Protein AF-A0A352PLT5-F1 (afdb_monomer_lite)

Structure (mmCIF, N/CA/C/O backbone):
data_AF-A0A352PLT5-F1
#
_entry.id   AF-A0A352PLT5-F1
#
loop_
_atom_site.group_PDB
_atom_site.id
_atom_site.type_symbol
_atom_site.label_atom_id
_atom_site.label_alt_id
_atom_site.label_comp_id
_atom_site.label_asym_id
_atom_site.label_entity_id
_atom_site.label_seq_id
_atom_site.pdbx_PDB_ins_code
_atom_site.Cartn_x
_atom_site.Cartn_y
_atom_site.Cartn_z
_atom_site.occupancy
_atom_site.B_iso_or_equiv
_atom_site.auth_seq_id
_atom_site.auth_comp_id
_atom_site.auth_asym_id
_atom_site.auth_atom_id
_atom_site.pdbx_PDB_model_num
ATOM 1 N N . MET A 1 1 ? 22.832 -2.004 -23.618 1.00 70.12 1 MET A N 1
ATOM 2 C CA . MET A 1 1 ? 21.613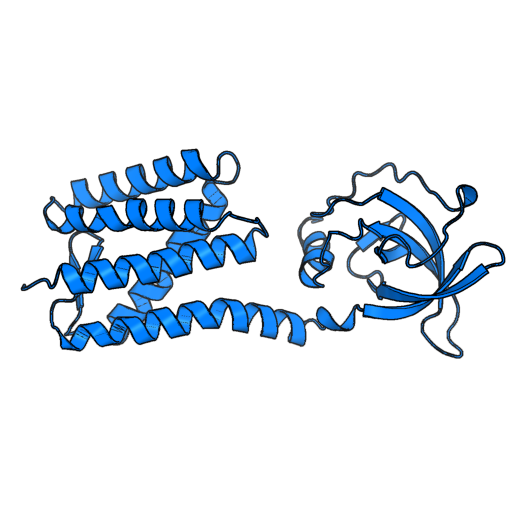 -2.651 -23.092 1.00 70.12 1 MET A CA 1
ATOM 3 C C . MET A 1 1 ? 20.405 -2.001 -23.744 1.00 70.12 1 MET A C 1
ATOM 5 O O . MET A 1 1 ? 20.325 -0.774 -23.715 1.00 70.12 1 MET A O 1
ATOM 9 N N . LYS A 1 2 ? 19.533 -2.783 -24.389 1.00 83.75 2 LYS A N 1
ATOM 10 C CA . LYS A 1 2 ? 18.243 -2.275 -24.879 1.00 83.75 2 LYS A CA 1
ATOM 11 C C . LYS A 1 2 ? 17.333 -2.039 -23.674 1.00 83.75 2 LYS A C 1
ATOM 13 O O . LYS A 1 2 ? 17.465 -2.740 -22.678 1.00 83.75 2 LYS A O 1
ATOM 18 N N . ILE A 1 3 ? 16.491 -1.013 -23.738 1.00 89.19 3 ILE A N 1
ATOM 19 C CA . ILE A 1 3 ? 15.532 -0.693 -22.678 1.00 89.19 3 ILE A CA 1
ATOM 20 C C . ILE A 1 3 ? 14.186 -0.478 -23.337 1.00 89.19 3 ILE A C 1
ATOM 22 O O . ILE A 1 3 ? 14.053 0.386 -24.206 1.00 89.19 3 ILE A O 1
ATOM 26 N N . TYR A 1 4 ? 13.208 -1.257 -22.902 1.00 93.56 4 TYR A N 1
ATOM 27 C CA . TYR A 1 4 ? 11.820 -1.126 -23.309 1.00 93.56 4 TYR A CA 1
ATOM 28 C C . TYR A 1 4 ? 11.158 -0.112 -22.380 1.00 93.56 4 TYR A C 1
ATOM 30 O O . TYR A 1 4 ? 10.748 -0.439 -21.267 1.00 93.56 4 TYR A O 1
ATOM 38 N N . LEU A 1 5 ? 11.177 1.162 -22.784 1.00 91.38 5 LEU A N 1
ATOM 39 C CA . LEU A 1 5 ? 10.692 2.279 -21.961 1.00 91.38 5 LEU A CA 1
ATOM 40 C C . LEU A 1 5 ? 9.192 2.196 -21.708 1.00 91.38 5 LEU A C 1
ATOM 42 O O . LEU A 1 5 ? 8.748 2.502 -20.612 1.00 91.38 5 LEU A O 1
ATOM 46 N N . ASP A 1 6 ? 8.436 1.776 -22.713 1.00 93.00 6 ASP A N 1
ATOM 47 C CA . ASP A 1 6 ? 7.011 1.484 -22.627 1.00 93.00 6 ASP A CA 1
ATOM 48 C C . ASP A 1 6 ? 6.732 0.432 -21.550 1.00 93.00 6 ASP A C 1
ATOM 50 O O . ASP A 1 6 ? 5.970 0.687 -20.616 1.00 93.00 6 ASP A O 1
ATOM 54 N N . LEU A 1 7 ? 7.428 -0.706 -21.616 1.00 94.56 7 LEU A N 1
ATOM 55 C CA . LEU A 1 7 ? 7.259 -1.782 -20.647 1.00 94.56 7 LEU A CA 1
ATOM 56 C C . LEU A 1 7 ? 7.717 -1.360 -19.244 1.00 94.56 7 LEU A C 1
ATOM 58 O O . LEU A 1 7 ? 7.040 -1.629 -18.251 1.00 94.56 7 LEU A O 1
ATOM 62 N N . SER A 1 8 ? 8.842 -0.653 -19.158 1.00 94.69 8 SER A N 1
ATOM 63 C CA . SER A 1 8 ? 9.383 -0.155 -17.889 1.00 94.69 8 SER A CA 1
ATOM 64 C C . SER A 1 8 ? 8.461 0.891 -17.256 1.00 94.69 8 SER A C 1
ATOM 66 O O . SER A 1 8 ? 8.310 0.920 -16.040 1.00 94.69 8 SER A O 1
ATOM 68 N N . PHE A 1 9 ? 7.810 1.734 -18.064 1.00 94.12 9 PHE A N 1
ATOM 69 C CA . PHE A 1 9 ? 6.847 2.726 -17.591 1.00 94.12 9 PHE A CA 1
ATOM 70 C C . PHE A 1 9 ? 5.588 2.068 -17.020 1.00 94.12 9 PHE A C 1
ATOM 72 O O . PHE A 1 9 ? 5.117 2.474 -15.960 1.00 94.12 9 PHE A O 1
ATOM 79 N N . ILE A 1 10 ? 5.075 1.025 -17.681 1.00 93.75 10 ILE A N 1
ATOM 80 C CA . ILE A 1 10 ? 3.933 0.247 -17.179 1.00 93.75 10 ILE A CA 1
ATOM 81 C C . ILE A 1 10 ? 4.292 -0.443 -15.857 1.00 93.75 10 ILE A C 1
ATOM 83 O O . ILE A 1 10 ? 3.517 -0.337 -14.908 1.00 93.75 10 ILE A O 1
ATOM 87 N N . ASN A 1 11 ? 5.478 -1.061 -15.761 1.00 93.94 11 ASN A N 1
ATOM 88 C CA . ASN A 1 11 ? 5.973 -1.665 -14.514 1.00 93.94 11 ASN A CA 1
ATOM 89 C C . ASN A 1 11 ? 5.947 -0.649 -13.372 1.00 93.94 11 ASN A C 1
ATOM 91 O O . ASN A 1 11 ? 5.377 -0.859 -12.309 1.00 93.94 11 ASN A O 1
ATOM 95 N N . LEU A 1 12 ? 6.515 0.523 -13.639 1.00 93.50 12 LEU A N 1
ATOM 96 C CA . LEU A 1 12 ? 6.636 1.593 -12.666 1.00 93.50 12 LEU A CA 1
ATOM 97 C C . LEU A 1 12 ? 5.267 2.075 -12.170 1.00 93.50 12 LEU A C 1
ATOM 99 O O . LEU A 1 12 ? 5.101 2.324 -10.980 1.00 93.50 12 LEU A O 1
ATOM 103 N N . ILE A 1 13 ? 4.273 2.167 -13.058 1.00 94.06 13 ILE A N 1
ATOM 104 C CA . ILE A 1 13 ? 2.891 2.486 -12.683 1.00 94.06 13 ILE A CA 1
ATOM 105 C C . ILE A 1 13 ? 2.330 1.430 -11.723 1.00 94.06 13 ILE A C 1
ATOM 107 O O . ILE A 1 13 ? 1.746 1.801 -10.702 1.00 94.06 13 ILE A O 1
ATOM 111 N N . LEU A 1 14 ? 2.506 0.141 -12.028 1.00 93.50 14 LEU A N 1
ATOM 112 C CA . LEU A 1 14 ? 1.994 -0.963 -11.211 1.00 93.50 14 LEU A CA 1
ATOM 113 C C . LEU A 1 14 ? 2.653 -1.002 -9.826 1.00 93.50 14 LEU A C 1
ATOM 115 O O . LEU A 1 14 ? 1.948 -1.002 -8.811 1.00 93.50 14 LEU A O 1
ATOM 119 N N . VAL A 1 15 ? 3.982 -0.918 -9.770 1.00 93.50 15 VAL A N 1
ATOM 120 C CA . VAL A 1 15 ? 4.739 -0.871 -8.512 1.00 93.50 15 VAL A CA 1
ATOM 121 C C . VAL A 1 15 ? 4.325 0.340 -7.667 1.00 93.50 15 VAL A C 1
ATOM 123 O O . VAL A 1 15 ? 4.075 0.217 -6.465 1.00 93.50 15 VAL A O 1
ATOM 126 N N . ASN A 1 16 ? 4.184 1.518 -8.287 1.00 93.94 16 ASN A N 1
ATOM 127 C CA . ASN A 1 16 ? 3.771 2.739 -7.592 1.00 93.94 16 ASN A CA 1
ATOM 128 C C . ASN A 1 16 ? 2.343 2.628 -7.040 1.00 93.94 16 ASN A C 1
ATOM 130 O O . ASN A 1 16 ? 2.083 3.068 -5.917 1.00 93.94 16 ASN A O 1
ATOM 134 N N . LEU A 1 17 ? 1.419 2.022 -7.795 1.00 92.94 17 LEU A N 1
ATOM 135 C CA . LEU A 1 17 ? 0.061 1.737 -7.324 1.00 92.94 17 LEU A CA 1
ATOM 136 C C . LEU A 1 17 ? 0.080 0.836 -6.087 1.00 92.94 17 LEU A C 1
ATOM 138 O O . LEU A 1 17 ? -0.616 1.130 -5.114 1.00 92.94 17 LEU A O 1
ATOM 142 N N . GLY A 1 18 ? 0.895 -0.220 -6.099 1.00 91.69 18 GLY A N 1
ATOM 143 C CA . GLY A 1 18 ? 1.061 -1.113 -4.954 1.00 91.69 18 GLY A CA 1
ATOM 144 C C . GLY A 1 18 ? 1.650 -0.421 -3.726 1.00 91.69 18 GLY A C 1
ATOM 145 O O . GLY A 1 18 ? 1.107 -0.555 -2.628 1.00 91.69 18 GLY A O 1
ATOM 146 N N . GLY A 1 19 ? 2.680 0.410 -3.905 1.00 91.94 19 GLY A N 1
ATOM 147 C CA . GLY A 1 19 ? 3.301 1.148 -2.804 1.00 91.94 19 GLY A CA 1
ATOM 148 C C . GLY A 1 19 ? 2.341 2.133 -2.132 1.00 91.94 19 GLY A C 1
ATOM 149 O O . GLY A 1 19 ? 2.265 2.198 -0.902 1.00 91.94 19 GLY A O 1
ATOM 150 N N . LEU A 1 20 ? 1.549 2.864 -2.925 1.00 91.75 20 LEU A N 1
ATOM 151 C CA . LEU A 1 20 ? 0.515 3.755 -2.391 1.00 91.75 20 LEU A CA 1
ATOM 152 C C . LEU A 1 20 ? -0.643 2.979 -1.747 1.00 91.75 20 LEU A C 1
ATOM 154 O O . LEU A 1 20 ? -1.178 3.419 -0.728 1.00 91.75 20 LEU A O 1
ATOM 158 N N . HIS A 1 21 ? -1.020 1.821 -2.300 1.00 89.69 21 HIS A N 1
ATOM 159 C CA . HIS A 1 21 ? -2.045 0.945 -1.720 1.00 89.69 21 HIS A CA 1
ATOM 160 C C . HIS A 1 21 ? -1.634 0.427 -0.343 1.00 89.69 21 HIS A C 1
ATOM 162 O O . HIS A 1 21 ? -2.428 0.510 0.595 1.00 89.69 21 HIS A O 1
ATOM 168 N N . LEU A 1 22 ? -0.381 -0.011 -0.183 1.00 89.38 22 LEU A N 1
ATOM 169 C CA . LEU A 1 22 ? 0.157 -0.409 1.118 1.00 89.38 22 LEU A CA 1
ATOM 170 C C . LEU A 1 22 ? 0.077 0.745 2.124 1.00 89.38 22 LEU A C 1
ATOM 172 O O . LEU A 1 22 ? -0.450 0.570 3.222 1.00 89.38 22 LEU A O 1
ATOM 176 N N . GLY A 1 23 ? 0.544 1.937 1.739 1.00 85.19 23 GLY A N 1
ATOM 177 C CA . GLY A 1 23 ? 0.473 3.128 2.589 1.00 85.19 23 GLY A CA 1
ATOM 178 C C . GLY A 1 23 ? -0.959 3.449 3.025 1.00 85.19 23 GLY A C 1
ATOM 179 O O . GLY A 1 23 ? -1.215 3.662 4.211 1.00 85.19 23 GLY A O 1
ATOM 180 N N . LYS A 1 24 ? -1.910 3.399 2.084 1.00 83.75 24 LYS A N 1
ATOM 181 C CA . LYS A 1 24 ? -3.341 3.612 2.337 1.00 83.75 24 LYS A CA 1
ATOM 182 C C . LYS A 1 24 ? -3.903 2.622 3.358 1.00 83.75 24 LYS A C 1
ATOM 184 O O . LYS A 1 24 ? -4.667 3.024 4.235 1.00 83.75 24 LYS A O 1
ATOM 189 N N . LYS A 1 25 ? -3.549 1.343 3.230 1.00 80.81 25 LYS A N 1
ATOM 190 C CA . LYS A 1 25 ? -4.050 0.269 4.094 1.00 80.81 25 LYS A CA 1
ATOM 191 C C . LYS A 1 25 ? -3.450 0.319 5.496 1.00 80.81 25 LYS A C 1
ATOM 193 O O . LYS A 1 25 ? -4.188 0.173 6.460 1.00 80.81 25 LYS A O 1
ATOM 198 N N . VAL A 1 26 ? -2.147 0.568 5.614 1.00 77.94 26 VAL A N 1
ATOM 199 C CA . VAL A 1 26 ? -1.440 0.564 6.907 1.00 77.94 26 VAL A CA 1
ATOM 200 C C . VAL A 1 26 ? -1.703 1.837 7.716 1.00 77.94 26 VAL A C 1
ATOM 202 O O . VAL A 1 26 ? -1.826 1.770 8.933 1.00 77.94 26 VAL A O 1
ATOM 205 N N . ILE A 1 27 ? -1.797 3.002 7.066 1.00 75.88 27 ILE A N 1
ATOM 206 C CA . ILE A 1 27 ? -1.999 4.293 7.752 1.00 75.88 27 ILE A CA 1
ATOM 207 C C . ILE A 1 27 ? -3.500 4.643 7.878 1.00 75.88 27 ILE A C 1
ATOM 209 O O . ILE A 1 27 ? -3.855 5.665 8.455 1.00 75.88 27 ILE A O 1
ATOM 213 N N . VAL A 1 28 ? -4.398 3.775 7.386 1.00 64.69 28 VAL A N 1
ATOM 214 C CA . VAL A 1 28 ? -5.869 3.900 7.492 1.00 64.69 28 VAL A CA 1
ATOM 215 C C . VAL A 1 28 ? -6.358 5.282 7.041 1.00 64.69 28 VAL A C 1
ATOM 217 O O . VAL A 1 28 ? -7.150 5.958 7.696 1.00 64.69 28 VAL A O 1
ATOM 220 N N . ARG A 1 29 ? -5.854 5.747 5.894 1.00 67.31 29 ARG A N 1
ATOM 221 C CA . ARG A 1 29 ? -6.213 7.060 5.352 1.00 67.31 29 ARG A CA 1
ATOM 222 C C . ARG A 1 29 ? -7.042 6.914 4.092 1.00 67.31 29 ARG A C 1
ATOM 224 O O . ARG A 1 29 ? -6.575 6.392 3.084 1.00 67.31 29 ARG A O 1
ATOM 231 N N . GLU A 1 30 ? -8.257 7.448 4.101 1.00 66.31 30 GLU A N 1
ATOM 232 C CA . GLU A 1 30 ? -9.045 7.535 2.875 1.00 66.31 30 GLU A CA 1
ATOM 233 C C . GLU A 1 30 ? -8.434 8.559 1.911 1.00 66.31 30 GLU A C 1
ATOM 235 O O . GLU A 1 30 ? -8.563 9.775 2.065 1.00 66.31 30 GLU A O 1
ATOM 240 N N . GLU A 1 31 ? -7.752 8.055 0.884 1.00 72.31 31 GLU A N 1
ATOM 241 C CA . GLU A 1 31 ? -7.347 8.851 -0.267 1.00 72.31 31 GLU A CA 1
ATOM 242 C C . GLU A 1 31 ? -8.360 8.737 -1.406 1.00 72.31 31 GLU A C 1
ATOM 244 O O . GLU A 1 31 ? -8.793 7.642 -1.784 1.00 72.31 31 GLU A O 1
ATOM 249 N N . LYS A 1 32 ? -8.712 9.897 -1.973 1.00 81.12 32 LYS A N 1
ATOM 250 C CA . LYS A 1 32 ? -9.548 9.990 -3.170 1.00 81.12 32 LYS A CA 1
ATOM 251 C C . LYS A 1 32 ? -8.788 9.431 -4.371 1.00 81.12 32 LYS A C 1
ATOM 253 O O . LYS A 1 32 ? -7.635 9.792 -4.589 1.00 81.12 32 LYS A O 1
ATOM 258 N N . PHE A 1 33 ? -9.473 8.645 -5.197 1.00 79.38 33 PHE A N 1
ATOM 259 C CA . PHE A 1 33 ? -8.882 7.953 -6.347 1.00 79.38 33 PHE A CA 1
ATOM 260 C C . PHE A 1 33 ? -8.062 8.867 -7.274 1.00 79.38 33 PHE A C 1
ATOM 262 O O . PHE A 1 33 ? -6.922 8.547 -7.596 1.00 79.38 33 PHE A O 1
ATOM 269 N N . TYR A 1 34 ? -8.584 10.048 -7.637 1.00 83.81 34 TYR A N 1
ATOM 270 C CA . TYR A 1 34 ? -7.878 10.977 -8.534 1.00 83.81 34 TYR A CA 1
ATOM 271 C C . TYR A 1 34 ? -6.510 11.412 -7.990 1.00 83.81 34 TYR A C 1
ATOM 273 O O . TYR A 1 34 ? -5.580 11.639 -8.756 1.00 83.81 34 TYR A O 1
ATOM 281 N N . ARG A 1 35 ? -6.373 11.526 -6.665 1.00 85.81 35 ARG A N 1
ATOM 282 C CA . ARG A 1 35 ? -5.127 11.938 -6.019 1.00 85.81 35 ARG A CA 1
ATOM 283 C C . ARG A 1 35 ? -4.078 10.837 -6.134 1.00 85.81 35 ARG A C 1
ATOM 285 O O . ARG A 1 35 ? -2.932 11.141 -6.442 1.00 85.81 35 ARG A O 1
ATOM 292 N N . SER A 1 36 ? -4.486 9.581 -5.954 1.00 86.12 36 SER A N 1
ATOM 293 C CA . SER A 1 36 ? -3.623 8.416 -6.156 1.00 86.12 36 SER A CA 1
ATOM 294 C C . SER A 1 36 ? -3.177 8.298 -7.616 1.00 86.12 36 SER A C 1
ATOM 296 O O . SER A 1 36 ? -1.998 8.087 -7.863 1.00 86.12 36 SER A O 1
ATOM 298 N N . VAL A 1 37 ? -4.072 8.536 -8.584 1.00 88.62 37 VAL A N 1
ATOM 299 C CA . VAL A 1 37 ? -3.712 8.551 -10.016 1.00 88.62 37 VAL A CA 1
ATOM 300 C C . VAL A 1 37 ? -2.658 9.620 -10.312 1.00 88.62 37 VAL A C 1
ATOM 302 O O . VAL A 1 37 ? -1.639 9.324 -10.930 1.00 88.62 37 VAL A O 1
ATOM 305 N N . ILE A 1 38 ? -2.864 10.850 -9.831 1.00 89.44 38 ILE A N 1
ATOM 306 C CA . ILE A 1 38 ? -1.904 11.948 -10.010 1.00 89.44 38 ILE A CA 1
ATOM 307 C C . ILE A 1 38 ? -0.541 11.585 -9.404 1.00 89.44 38 ILE A C 1
ATOM 309 O O . ILE A 1 38 ? 0.487 11.762 -10.055 1.00 89.44 38 ILE A O 1
ATOM 313 N N . LEU A 1 39 ? -0.529 11.046 -8.181 1.00 91.19 39 LEU A N 1
ATOM 314 C CA . LEU A 1 39 ? 0.691 10.620 -7.492 1.00 91.19 39 LEU A CA 1
ATOM 315 C C . LEU A 1 39 ? 1.462 9.560 -8.281 1.00 91.19 39 LEU A C 1
ATOM 317 O O . LEU A 1 39 ? 2.664 9.710 -8.475 1.00 91.19 39 LEU A O 1
ATOM 321 N N . VAL A 1 40 ? 0.777 8.527 -8.775 1.00 93.19 40 VAL A N 1
ATOM 322 C CA . VAL A 1 40 ? 1.394 7.459 -9.574 1.00 93.19 40 VAL A CA 1
ATOM 323 C C . VAL A 1 40 ? 2.046 8.019 -10.830 1.00 93.19 40 VAL A C 1
ATOM 325 O O . VAL A 1 40 ? 3.183 7.664 -11.131 1.00 93.19 40 VAL A O 1
ATOM 328 N N . VAL A 1 41 ? 1.368 8.924 -11.541 1.00 90.81 41 VAL A N 1
ATOM 329 C CA . VAL A 1 41 ? 1.928 9.557 -12.744 1.00 90.81 41 VAL A CA 1
ATOM 330 C C . VAL A 1 41 ? 3.188 10.351 -12.398 1.00 90.81 41 VAL A C 1
ATOM 332 O O . VAL A 1 41 ? 4.217 10.167 -13.046 1.00 90.81 41 VAL A O 1
ATOM 335 N N . PHE A 1 42 ? 3.149 11.177 -11.345 1.00 91.69 42 PHE A N 1
ATOM 336 C CA . PHE A 1 42 ? 4.314 11.963 -10.935 1.00 91.69 42 PHE A CA 1
ATOM 337 C C . PHE A 1 42 ? 5.501 11.096 -10.504 1.00 91.69 42 PHE A C 1
ATOM 339 O O . PHE A 1 42 ? 6.627 11.354 -10.924 1.00 91.69 42 PHE A O 1
ATOM 346 N N . LEU A 1 43 ? 5.254 10.047 -9.718 1.00 92.31 43 LEU A N 1
ATOM 347 C CA . LEU A 1 43 ? 6.292 9.104 -9.293 1.00 92.31 43 LEU A CA 1
ATOM 348 C C . LEU A 1 43 ? 6.880 8.331 -10.479 1.00 92.31 43 LEU A C 1
ATOM 350 O O . LEU A 1 43 ? 8.067 7.995 -10.462 1.00 92.31 43 LEU A O 1
ATOM 354 N N . SER A 1 44 ? 6.082 8.104 -11.527 1.00 92.38 44 SER A N 1
ATOM 355 C CA . SER A 1 44 ? 6.508 7.387 -12.731 1.00 92.38 44 SER A CA 1
ATOM 356 C C . SER A 1 44 ? 7.431 8.212 -13.640 1.00 92.38 44 SER A C 1
ATOM 358 O O . SER A 1 44 ? 8.166 7.649 -14.452 1.00 92.38 44 SER A O 1
ATOM 360 N N . PHE A 1 45 ? 7.498 9.539 -13.473 1.00 89.06 45 PHE A N 1
ATOM 361 C CA . PHE A 1 45 ? 8.458 10.365 -14.219 1.00 89.06 45 PHE A CA 1
ATOM 362 C C . PHE A 1 45 ? 9.922 10.064 -13.885 1.00 89.06 45 PHE A C 1
ATOM 364 O O . PHE A 1 45 ? 10.803 10.426 -14.668 1.00 89.06 45 PHE A O 1
ATOM 371 N N . ARG A 1 46 ? 10.209 9.336 -12.795 1.00 90.06 46 ARG A N 1
ATOM 372 C CA . ARG A 1 46 ? 11.580 8.898 -12.489 1.00 90.06 46 ARG A CA 1
ATOM 373 C C . ARG A 1 46 ? 12.208 8.039 -13.588 1.00 90.06 46 ARG A C 1
ATOM 375 O O . ARG A 1 46 ? 13.427 7.935 -13.634 1.00 90.06 46 ARG A O 1
ATOM 382 N N . LEU A 1 47 ? 11.415 7.456 -14.497 1.00 90.62 47 LEU A N 1
ATOM 383 C CA . LEU A 1 47 ? 11.943 6.708 -15.641 1.00 90.62 47 LEU A CA 1
ATOM 384 C C . LEU A 1 47 ? 12.905 7.550 -16.496 1.00 90.62 47 LEU A C 1
ATOM 386 O O . LEU A 1 47 ? 13.864 7.022 -17.054 1.00 90.62 47 LEU A O 1
ATOM 390 N N . VAL A 1 48 ? 12.713 8.872 -16.542 1.00 90.75 48 VAL A N 1
ATOM 391 C CA . VAL A 1 48 ? 13.613 9.801 -17.247 1.00 90.75 48 VAL A CA 1
ATOM 392 C C . VAL A 1 48 ? 15.046 9.731 -16.695 1.00 90.75 48 VAL A C 1
ATOM 394 O O . VAL A 1 48 ? 16.010 9.973 -17.420 1.00 90.75 48 VAL A O 1
ATOM 397 N N . TYR A 1 49 ? 15.229 9.334 -15.435 1.00 90.44 49 TYR A N 1
ATOM 398 C CA . TYR A 1 49 ? 16.540 9.316 -14.786 1.00 90.44 49 TYR A CA 1
ATOM 399 C C . TYR A 1 49 ? 17.462 8.189 -15.270 1.00 90.44 49 TYR A C 1
ATOM 401 O O . TYR A 1 49 ? 18.678 8.232 -15.063 1.00 90.44 49 TYR A O 1
ATOM 409 N N . VAL A 1 50 ? 16.922 7.244 -16.043 1.00 90.06 50 VAL A N 1
ATOM 410 C CA . VAL A 1 50 ? 17.692 6.247 -16.801 1.00 90.06 50 VAL A CA 1
ATOM 411 C C . VAL A 1 50 ? 18.720 6.906 -17.742 1.00 90.06 50 VAL A C 1
ATOM 413 O O . VAL A 1 50 ? 19.754 6.306 -18.051 1.00 90.06 50 VAL A O 1
ATOM 416 N N . TYR A 1 51 ? 18.478 8.152 -18.162 1.00 89.50 51 TYR A N 1
ATOM 417 C CA . TYR A 1 51 ? 19.370 8.923 -19.034 1.00 89.50 51 TYR A CA 1
ATOM 418 C C . TYR A 1 51 ? 20.415 9.770 -18.298 1.00 89.50 51 TYR A C 1
ATOM 420 O O . TYR A 1 51 ? 21.323 10.296 -18.938 1.00 89.50 51 TYR A O 1
ATOM 428 N N . PHE A 1 52 ? 20.319 9.907 -16.976 1.00 90.75 52 PHE A N 1
ATOM 429 C CA . PHE A 1 52 ? 21.246 10.723 -16.191 1.00 90.75 52 PHE A CA 1
ATOM 430 C C 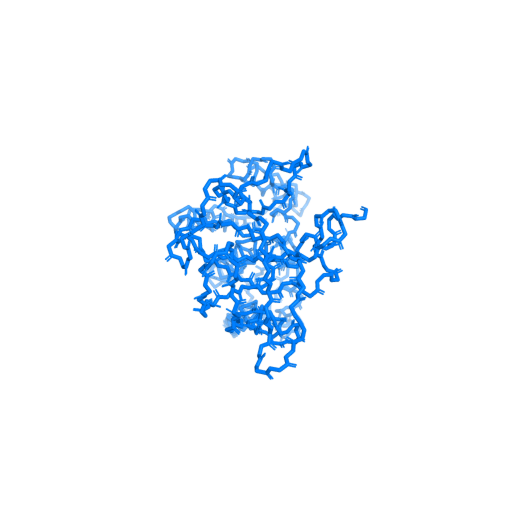. PHE A 1 52 ? 22.455 9.928 -15.681 1.00 90.75 52 PHE A C 1
ATOM 432 O O . PHE A 1 52 ? 22.548 8.713 -15.838 1.00 90.75 52 PHE A O 1
ATOM 439 N N . ASN A 1 53 ? 23.420 10.620 -15.073 1.00 90.88 53 ASN A N 1
ATOM 440 C CA . ASN A 1 53 ? 24.483 9.965 -14.309 1.00 90.88 53 ASN A CA 1
ATOM 441 C C . ASN A 1 53 ? 23.888 9.315 -13.037 1.00 90.88 53 ASN A C 1
ATOM 443 O O . ASN A 1 53 ? 22.982 9.915 -12.452 1.00 90.88 53 ASN A O 1
ATOM 447 N N . PRO A 1 54 ? 24.396 8.155 -12.564 1.00 88.19 54 PRO A N 1
ATOM 448 C CA . PRO A 1 54 ? 23.906 7.498 -11.352 1.00 88.19 54 PRO A CA 1
ATOM 449 C C . PRO A 1 54 ? 23.752 8.433 -10.145 1.00 88.19 54 PRO A C 1
ATOM 451 O O . PRO A 1 54 ? 22.694 8.451 -9.525 1.00 88.19 54 PRO A O 1
ATOM 454 N N . ILE A 1 55 ? 24.763 9.255 -9.842 1.00 90.31 55 ILE A N 1
ATOM 455 C CA . ILE A 1 55 ? 24.756 10.148 -8.669 1.00 90.31 55 ILE A CA 1
ATOM 456 C C . ILE A 1 55 ? 23.622 11.171 -8.783 1.00 90.31 55 ILE A C 1
ATOM 458 O O . ILE A 1 55 ? 22.861 11.383 -7.835 1.00 90.31 55 ILE A O 1
ATOM 462 N N . LEU A 1 56 ? 23.483 11.777 -9.965 1.00 90.62 56 LEU A N 1
ATOM 463 C CA . LEU A 1 56 ? 22.423 12.741 -10.238 1.00 90.62 56 LEU A CA 1
ATOM 464 C C . LEU A 1 56 ? 21.042 12.073 -10.168 1.00 90.62 56 LEU A C 1
ATOM 466 O O . LEU A 1 56 ? 20.129 12.627 -9.565 1.00 90.62 56 LEU A O 1
ATOM 470 N N . SER A 1 57 ? 20.910 10.866 -10.722 1.00 89.69 57 SER A N 1
ATOM 471 C CA . SER A 1 57 ? 19.673 10.078 -10.710 1.00 89.69 57 SER A CA 1
ATOM 472 C C . SER A 1 57 ? 19.195 9.767 -9.290 1.00 89.69 57 SER A C 1
ATOM 474 O O . SER A 1 57 ? 18.042 10.041 -8.956 1.00 89.69 57 SER A O 1
ATOM 476 N N . TYR A 1 58 ? 20.083 9.263 -8.425 1.00 88.00 58 TYR A N 1
ATOM 477 C CA . TYR A 1 58 ? 19.746 8.974 -7.028 1.00 88.00 58 TYR A CA 1
ATOM 478 C C . TYR A 1 58 ? 19.331 10.237 -6.274 1.00 88.00 58 TYR A C 1
ATOM 480 O O . TYR A 1 58 ? 18.311 10.242 -5.584 1.00 88.00 58 TYR A O 1
ATOM 488 N N . THR A 1 59 ? 20.086 11.324 -6.453 1.00 90.12 59 THR A N 1
ATOM 489 C CA . THR A 1 59 ? 19.809 12.602 -5.787 1.00 90.12 59 THR A CA 1
ATOM 490 C C . THR A 1 59 ? 18.445 13.158 -6.201 1.00 90.12 59 THR A C 1
ATOM 492 O O . THR A 1 59 ? 17.642 13.528 -5.345 1.00 90.12 59 THR A O 1
ATOM 495 N N . LEU A 1 60 ? 18.145 13.165 -7.504 1.00 90.88 60 LEU A N 1
ATOM 496 C CA . LEU A 1 60 ? 16.859 13.632 -8.025 1.00 90.88 60 LEU A CA 1
ATOM 497 C C . LEU A 1 60 ? 15.696 12.731 -7.599 1.00 90.88 60 LEU A C 1
ATOM 499 O O . LEU A 1 60 ? 14.642 13.254 -7.252 1.00 90.88 60 LEU A O 1
ATOM 503 N N . SER A 1 61 ? 15.888 11.409 -7.565 1.00 88.81 61 SER A N 1
ATOM 504 C CA . SER A 1 61 ? 14.858 10.453 -7.131 1.00 88.81 61 SER A CA 1
ATOM 505 C C . SER A 1 61 ? 14.422 10.704 -5.690 1.00 88.81 61 SER A C 1
ATOM 507 O O . SER A 1 61 ? 13.232 10.857 -5.422 1.00 88.81 61 SER A O 1
ATOM 509 N N . ILE A 1 62 ? 15.384 10.822 -4.769 1.00 89.44 62 ILE A N 1
ATOM 510 C CA . ILE A 1 62 ? 15.094 11.059 -3.348 1.00 89.44 62 ILE A CA 1
ATOM 511 C C . ILE A 1 62 ? 14.440 12.430 -3.151 1.00 89.44 62 ILE A C 1
ATOM 513 O O . ILE A 1 62 ? 13.476 12.548 -2.392 1.00 89.44 62 ILE A O 1
ATOM 517 N N . LEU A 1 63 ? 14.935 13.468 -3.834 1.00 91.75 63 LEU A N 1
ATOM 518 C CA . LEU A 1 63 ? 14.372 14.816 -3.736 1.00 91.75 63 LEU A CA 1
ATOM 519 C C . LEU A 1 63 ? 12.941 14.882 -4.276 1.00 91.75 63 LEU A C 1
ATOM 521 O O . LEU A 1 63 ? 12.076 15.445 -3.605 1.00 91.75 63 LEU A O 1
ATOM 525 N N . LEU A 1 64 ? 12.683 14.299 -5.451 1.00 91.12 64 LEU A N 1
ATOM 526 C CA . LEU A 1 64 ? 11.356 14.274 -6.063 1.00 91.12 64 LEU A CA 1
ATOM 527 C C . LEU A 1 64 ? 10.361 13.539 -5.163 1.00 91.12 64 LEU A C 1
ATOM 529 O O . LEU A 1 64 ? 9.303 14.083 -4.852 1.00 91.12 64 LEU A O 1
ATOM 533 N N . ASP A 1 65 ? 10.717 12.341 -4.701 1.00 92.00 65 ASP A N 1
ATOM 534 C CA . ASP A 1 65 ? 9.849 11.539 -3.843 1.00 92.00 65 ASP A CA 1
ATOM 535 C C . ASP A 1 65 ? 9.577 12.257 -2.522 1.00 92.00 65 ASP A C 1
ATOM 537 O O . ASP A 1 65 ? 8.427 12.396 -2.111 1.00 92.00 65 ASP A O 1
ATOM 541 N N . THR A 1 66 ? 10.609 12.807 -1.881 1.00 92.62 66 THR A N 1
ATOM 542 C CA . THR A 1 66 ? 10.436 13.559 -0.632 1.00 92.62 66 THR A CA 1
ATOM 543 C C . THR A 1 66 ? 9.522 14.767 -0.841 1.00 92.62 66 THR A C 1
ATOM 545 O O . THR A 1 66 ? 8.599 14.973 -0.055 1.00 92.62 66 THR A O 1
ATOM 548 N N . LEU A 1 67 ? 9.717 15.537 -1.916 1.00 93.69 67 LEU A N 1
ATOM 549 C CA . LEU A 1 67 ? 8.884 16.696 -2.242 1.00 93.69 67 LEU A CA 1
ATOM 550 C C . LEU A 1 67 ? 7.420 16.291 -2.461 1.00 93.69 67 LEU A C 1
ATOM 552 O O . LEU A 1 67 ? 6.521 16.889 -1.865 1.00 93.69 67 LEU A O 1
ATOM 556 N N . ILE A 1 68 ? 7.179 15.262 -3.280 1.00 92.44 68 ILE A N 1
ATOM 557 C CA . ILE A 1 68 ? 5.839 14.726 -3.541 1.00 92.44 68 ILE A CA 1
ATOM 558 C C . ILE A 1 68 ? 5.193 14.311 -2.214 1.00 92.44 68 ILE A C 1
ATOM 560 O O . ILE A 1 68 ? 4.098 14.765 -1.877 1.00 92.44 68 ILE A O 1
ATOM 564 N N . PHE A 1 69 ? 5.874 13.507 -1.402 1.00 92.19 69 PHE A N 1
ATOM 565 C CA . PHE A 1 69 ? 5.292 13.015 -0.160 1.00 92.19 69 PHE A CA 1
ATOM 566 C C . PHE A 1 69 ? 5.053 14.142 0.860 1.00 92.19 69 PHE A C 1
ATOM 568 O O . PHE A 1 69 ? 4.032 14.122 1.551 1.00 92.19 69 PHE A O 1
ATOM 575 N N . VAL A 1 70 ? 5.908 15.169 0.918 1.00 92.62 70 VAL A N 1
ATOM 576 C CA . VAL A 1 70 ? 5.692 16.364 1.756 1.00 92.62 70 VAL A CA 1
ATOM 577 C C . VAL A 1 70 ? 4.440 17.130 1.319 1.00 92.62 70 VAL A C 1
ATOM 579 O O . VAL A 1 70 ? 3.593 17.442 2.161 1.00 92.62 70 VAL A O 1
ATOM 582 N N . ILE A 1 71 ? 4.277 17.394 0.017 1.00 90.56 71 ILE A N 1
ATOM 583 C CA . ILE A 1 71 ? 3.125 18.137 -0.523 1.00 90.56 71 ILE A CA 1
ATOM 584 C C . ILE A 1 71 ? 1.815 17.397 -0.227 1.00 90.56 71 ILE A C 1
ATOM 586 O O . ILE A 1 71 ? 0.837 17.996 0.234 1.00 90.56 71 ILE A O 1
ATOM 590 N N . PHE A 1 72 ? 1.790 16.087 -0.469 1.00 88.00 72 PHE A N 1
ATOM 591 C CA . PHE A 1 72 ? 0.559 15.308 -0.397 1.00 88.00 72 PHE A CA 1
ATOM 592 C C . PHE A 1 72 ? 0.236 14.849 1.034 1.00 88.00 72 PHE A C 1
ATOM 594 O O . PHE A 1 72 ? -0.914 14.989 1.476 1.00 88.00 72 PHE A O 1
ATOM 601 N N . TYR A 1 73 ? 1.208 14.341 1.792 1.00 86.00 73 TYR A N 1
ATOM 602 C CA . TYR A 1 73 ? 0.979 13.718 3.105 1.00 86.00 73 TYR A CA 1
ATOM 603 C C . TYR A 1 73 ? 1.310 14.620 4.301 1.00 86.00 73 TYR A C 1
ATOM 605 O O . TYR A 1 73 ? 0.861 14.333 5.416 1.00 86.00 73 TYR A O 1
ATOM 613 N N . ARG A 1 74 ? 1.981 15.761 4.084 1.00 87.75 74 ARG A N 1
ATOM 614 C CA . ARG A 1 74 ? 2.291 16.774 5.109 1.00 87.75 74 ARG A CA 1
ATOM 615 C C . ARG A 1 74 ? 2.977 16.161 6.330 1.00 87.75 74 ARG A C 1
ATOM 617 O O . ARG A 1 74 ? 4.091 15.689 6.209 1.00 87.75 74 ARG A O 1
ATOM 624 N N . LYS A 1 75 ? 2.332 16.143 7.502 1.00 84.38 75 LYS A N 1
ATOM 625 C CA . LYS A 1 75 ? 2.931 15.691 8.772 1.00 84.38 75 LYS A CA 1
ATOM 626 C C . LYS A 1 75 ? 3.260 14.197 8.802 1.00 84.38 75 LYS A C 1
ATOM 628 O O . LYS A 1 75 ? 4.136 13.787 9.551 1.00 84.38 75 LYS A O 1
ATOM 633 N N . GLU A 1 76 ? 2.583 13.392 7.990 1.00 84.25 76 GLU A N 1
ATOM 634 C CA . GLU A 1 76 ? 2.785 11.940 7.950 1.00 84.25 76 GLU A CA 1
ATOM 635 C C . GLU A 1 76 ? 3.651 11.494 6.771 1.00 84.25 76 GLU A C 1
ATOM 637 O O . GLU A 1 76 ? 3.737 10.296 6.498 1.00 84.25 76 GLU A O 1
ATOM 642 N N . PHE A 1 77 ? 4.287 12.439 6.064 1.00 89.88 77 PHE A N 1
ATOM 643 C CA . PHE A 1 77 ? 5.063 12.148 4.860 1.00 89.88 77 PHE A CA 1
ATOM 644 C C . PHE A 1 77 ? 6.112 11.065 5.095 1.00 89.88 77 PHE A C 1
ATOM 646 O O . PHE A 1 77 ? 6.224 10.154 4.288 1.00 89.88 77 PHE A O 1
ATOM 653 N N . PHE A 1 78 ? 6.812 11.116 6.230 1.00 88.69 78 PHE A N 1
ATOM 654 C CA . PHE A 1 78 ? 7.897 10.193 6.538 1.00 88.69 78 PHE A CA 1
ATOM 655 C C . PHE A 1 78 ? 7.415 8.742 6.666 1.00 88.69 78 PHE A C 1
ATOM 657 O O . PHE A 1 78 ? 8.042 7.837 6.124 1.00 88.69 78 PHE A O 1
ATOM 664 N N . LYS A 1 79 ? 6.257 8.515 7.307 1.00 87.62 79 LYS A N 1
ATOM 665 C CA . LYS A 1 79 ? 5.658 7.173 7.426 1.00 87.62 79 LYS A CA 1
ATOM 666 C C . LYS A 1 79 ? 5.277 6.616 6.054 1.00 87.62 79 LYS A C 1
ATOM 668 O O . LYS A 1 79 ? 5.599 5.475 5.742 1.00 87.62 79 LYS A O 1
ATOM 673 N N . HIS A 1 80 ? 4.624 7.439 5.234 1.00 90.12 80 HIS A N 1
ATOM 674 C CA . HIS A 1 80 ? 4.218 7.052 3.883 1.00 90.12 80 HIS A CA 1
ATOM 675 C C . HIS A 1 80 ? 5.441 6.784 2.993 1.00 90.12 80 HIS A C 1
ATOM 677 O O . HIS A 1 80 ? 5.442 5.814 2.244 1.00 90.12 80 HIS A O 1
ATOM 683 N N . LEU A 1 81 ? 6.492 7.599 3.117 1.00 92.56 81 LEU A N 1
ATOM 684 C CA . LEU A 1 81 ? 7.731 7.469 2.354 1.00 92.56 81 LEU A CA 1
ATOM 685 C C . LEU A 1 81 ? 8.465 6.164 2.688 1.00 92.56 81 LEU A C 1
ATOM 687 O O . LEU A 1 81 ? 8.889 5.458 1.777 1.00 92.56 81 LEU A O 1
ATOM 691 N N . ILE A 1 82 ? 8.572 5.813 3.976 1.00 93.38 82 ILE A N 1
ATOM 692 C CA . ILE A 1 82 ? 9.181 4.545 4.403 1.00 93.38 82 ILE A CA 1
ATOM 693 C C . ILE A 1 82 ? 8.404 3.362 3.832 1.00 93.38 82 ILE A C 1
ATOM 695 O O . ILE A 1 82 ? 9.006 2.517 3.182 1.00 93.38 82 ILE A O 1
ATOM 699 N N . LEU A 1 83 ? 7.080 3.313 4.028 1.00 92.56 83 LEU A N 1
ATOM 700 C CA . LEU A 1 83 ? 6.258 2.206 3.525 1.00 92.56 83 LEU A CA 1
ATOM 701 C C . LEU A 1 83 ? 6.360 2.066 2.004 1.00 92.56 83 LEU A C 1
ATOM 703 O O . LEU A 1 83 ? 6.476 0.954 1.492 1.00 92.56 83 LEU A O 1
ATOM 707 N N . TYR A 1 84 ? 6.363 3.195 1.298 1.00 93.38 84 TYR A N 1
ATOM 708 C CA . TYR A 1 84 ? 6.524 3.236 -0.146 1.00 93.38 84 TYR A CA 1
ATOM 709 C C . TYR A 1 84 ? 7.874 2.656 -0.593 1.00 93.38 84 TYR A C 1
ATOM 711 O O . TYR A 1 84 ? 7.900 1.763 -1.438 1.00 93.38 84 TYR A O 1
ATOM 719 N N . TYR A 1 85 ? 8.992 3.091 0.000 1.00 92.94 85 TYR A N 1
ATOM 720 C CA . TYR A 1 85 ? 10.312 2.549 -0.342 1.00 92.94 85 TYR A CA 1
ATOM 721 C C . TYR A 1 85 ? 10.495 1.095 0.098 1.00 92.94 85 TYR A C 1
ATOM 723 O O . TYR A 1 85 ? 11.161 0.337 -0.608 1.00 92.94 85 TYR A O 1
ATOM 731 N N . SER A 1 86 ? 9.902 0.679 1.220 1.00 93.19 86 SER A N 1
ATOM 732 C CA . SER A 1 86 ? 9.883 -0.726 1.634 1.00 93.19 86 SER A CA 1
ATOM 733 C C . SER A 1 86 ? 9.174 -1.592 0.596 1.00 93.19 86 SER A C 1
ATOM 735 O O . SER A 1 86 ? 9.739 -2.593 0.164 1.00 93.19 86 SER A O 1
ATOM 737 N N . TYR A 1 87 ? 7.987 -1.181 0.138 1.00 93.62 87 TYR A N 1
ATOM 738 C CA . TYR A 1 87 ? 7.258 -1.889 -0.913 1.00 93.62 87 TYR A CA 1
ATOM 739 C C . TYR A 1 87 ? 8.050 -1.931 -2.224 1.00 93.62 87 TYR A C 1
ATOM 741 O O . TYR A 1 87 ? 8.246 -3.008 -2.781 1.00 93.62 87 TYR A O 1
ATOM 749 N N . LEU A 1 88 ? 8.569 -0.784 -2.676 1.00 92.12 88 LEU A N 1
ATOM 750 C CA . LEU A 1 88 ? 9.371 -0.681 -3.899 1.00 92.12 88 LEU A CA 1
ATOM 751 C C . LEU A 1 88 ? 10.592 -1.610 -3.856 1.00 92.12 88 LEU A C 1
ATOM 753 O O . LEU A 1 88 ? 10.887 -2.284 -4.839 1.00 92.12 88 LEU A O 1
ATOM 757 N N . SER A 1 89 ? 11.285 -1.669 -2.717 1.00 91.44 89 SER A N 1
ATOM 758 C CA . SER A 1 89 ? 12.472 -2.516 -2.542 1.00 91.44 89 SER A CA 1
ATOM 759 C C . SER A 1 89 ? 12.123 -4.003 -2.556 1.00 91.44 89 SER A C 1
ATOM 761 O O . SER A 1 89 ? 12.844 -4.786 -3.166 1.00 91.44 89 SER A O 1
ATOM 763 N N . ILE A 1 90 ? 11.012 -4.387 -1.915 1.00 92.75 90 ILE A N 1
ATOM 764 C CA . ILE A 1 90 ? 10.506 -5.765 -1.926 1.00 92.75 90 ILE A CA 1
ATOM 765 C C . ILE A 1 90 ? 10.141 -6.187 -3.351 1.00 92.75 90 ILE A C 1
ATOM 767 O O . ILE A 1 90 ? 10.579 -7.249 -3.785 1.00 92.75 90 ILE A O 1
ATOM 771 N N . CYS A 1 91 ? 9.396 -5.351 -4.081 1.00 93.06 91 CYS A N 1
ATOM 772 C CA . CYS A 1 91 ? 9.024 -5.628 -5.469 1.00 93.06 91 CYS A CA 1
ATOM 773 C C . CYS A 1 91 ? 10.284 -5.774 -6.321 1.00 93.06 91 CYS A C 1
ATOM 775 O O . CYS A 1 91 ? 10.579 -6.872 -6.777 1.00 93.06 91 CYS A O 1
ATOM 777 N N . THR A 1 92 ? 11.132 -4.742 -6.367 1.00 90.94 92 THR A N 1
ATOM 778 C CA . THR A 1 92 ? 12.385 -4.754 -7.144 1.00 90.94 92 THR A CA 1
ATOM 779 C C . THR A 1 92 ? 13.254 -5.981 -6.838 1.00 90.94 92 THR A C 1
ATOM 781 O O . THR A 1 92 ? 13.848 -6.560 -7.746 1.00 90.94 92 THR A O 1
ATOM 784 N N . PHE A 1 93 ? 13.331 -6.404 -5.571 1.00 92.38 93 PHE A N 1
ATOM 785 C CA . PHE A 1 93 ? 14.059 -7.610 -5.177 1.00 92.38 93 PHE A CA 1
ATOM 786 C C . PHE A 1 93 ? 13.461 -8.882 -5.793 1.00 92.38 93 PHE A C 1
ATOM 788 O O . PHE A 1 93 ? 14.202 -9.662 -6.388 1.00 92.38 93 PHE A O 1
ATOM 795 N N . PHE A 1 94 ? 12.146 -9.095 -5.682 1.00 92.81 94 PHE A N 1
ATOM 796 C CA . PHE A 1 94 ? 11.482 -10.268 -6.261 1.00 92.81 94 PHE A CA 1
ATOM 797 C C . PHE A 1 94 ? 11.520 -10.266 -7.789 1.00 92.81 94 PHE A C 1
ATOM 799 O O . PHE A 1 94 ? 11.783 -11.304 -8.394 1.00 92.81 94 PHE A O 1
ATOM 806 N N . GLU A 1 95 ? 11.299 -9.109 -8.409 1.00 91.88 95 GLU A N 1
ATOM 807 C CA . GLU A 1 95 ? 11.339 -8.951 -9.861 1.00 91.88 95 GLU A CA 1
ATOM 808 C C . GLU A 1 95 ? 12.735 -9.277 -10.402 1.00 91.88 95 GLU A C 1
ATOM 810 O O . GLU A 1 95 ? 12.872 -10.090 -11.314 1.00 91.88 95 GLU A O 1
ATOM 815 N N . HIS A 1 96 ? 13.785 -8.725 -9.785 1.00 88.38 96 HIS A N 1
ATOM 816 C CA . HIS A 1 96 ? 15.161 -8.993 -10.194 1.00 88.38 96 HIS A CA 1
ATOM 817 C C . HIS A 1 96 ? 15.610 -10.430 -9.889 1.00 88.38 96 HIS A C 1
ATOM 819 O O . HIS A 1 96 ? 16.417 -10.985 -10.628 1.00 88.38 96 HIS A O 1
ATOM 825 N N . LEU A 1 97 ? 15.102 -11.046 -8.816 1.00 91.50 97 LEU A N 1
ATOM 826 C CA . LEU A 1 97 ? 15.400 -12.441 -8.482 1.00 91.50 97 LEU A CA 1
ATOM 827 C C . LEU A 1 97 ? 14.823 -13.412 -9.523 1.00 91.50 97 LEU A C 1
ATOM 829 O O . LEU A 1 97 ? 15.476 -14.398 -9.856 1.00 91.50 97 LEU A O 1
ATOM 833 N N . MET A 1 98 ? 13.612 -13.139 -10.015 1.00 90.94 98 MET A N 1
ATOM 834 C CA . MET A 1 98 ? 12.888 -14.021 -10.936 1.00 90.94 98 MET A CA 1
ATOM 835 C C . MET A 1 98 ? 13.210 -13.765 -12.413 1.00 90.94 98 MET A C 1
ATOM 837 O O . MET A 1 98 ? 13.142 -14.699 -13.204 1.00 90.94 98 MET A O 1
ATOM 841 N N . PHE A 1 99 ? 13.563 -12.528 -12.778 1.00 92.62 99 PHE A N 1
ATOM 842 C CA . PHE A 1 99 ? 13.762 -12.093 -14.168 1.00 92.62 99 PHE A CA 1
ATOM 843 C C . PHE A 1 99 ? 15.114 -11.405 -14.366 1.00 92.62 99 PHE A C 1
ATOM 845 O O . PHE A 1 99 ? 15.217 -10.330 -14.962 1.00 92.62 99 PHE A O 1
ATOM 852 N N . LYS A 1 100 ? 16.169 -11.972 -13.778 1.00 90.00 100 LYS A N 1
ATOM 853 C CA . LYS A 1 100 ? 17.502 -11.358 -13.740 1.00 90.00 100 LYS A CA 1
ATOM 854 C C . LYS A 1 100 ? 18.088 -11.094 -15.131 1.00 90.00 100 LYS A C 1
ATOM 856 O O . LYS A 1 100 ? 18.817 -10.118 -15.291 1.00 90.00 100 LYS A O 1
ATOM 861 N N . ASP A 1 101 ? 17.800 -11.961 -16.097 1.00 91.25 101 ASP A N 1
ATOM 862 C CA . ASP A 1 101 ? 18.374 -11.884 -17.443 1.00 91.25 101 ASP A CA 1
ATOM 863 C C . ASP A 1 101 ? 17.568 -10.927 -18.344 1.00 91.25 101 ASP A C 1
ATOM 865 O O . ASP A 1 101 ? 18.107 -10.296 -19.254 1.00 91.25 101 ASP A O 1
ATOM 869 N N . GLU A 1 102 ? 16.284 -10.741 -18.039 1.00 92.44 102 GLU A N 1
ATOM 870 C CA . GLU A 1 102 ? 15.337 -9.931 -18.804 1.00 92.44 102 GLU A CA 1
ATOM 871 C C . GLU A 1 102 ? 15.158 -8.511 -18.246 1.00 92.44 102 GLU A C 1
ATOM 873 O O . GLU A 1 102 ? 14.529 -7.658 -18.887 1.00 92.44 102 GLU A O 1
ATOM 878 N N . THR A 1 103 ? 15.698 -8.247 -17.055 1.00 92.38 103 THR A N 1
ATOM 879 C CA . THR A 1 103 ? 15.549 -6.986 -16.322 1.00 92.38 103 THR A CA 1
ATOM 880 C C . THR A 1 103 ? 16.889 -6.476 -15.815 1.00 92.38 103 THR A C 1
ATOM 882 O O . THR A 1 103 ? 17.851 -7.214 -15.620 1.00 92.38 103 THR A O 1
ATOM 885 N N . ALA A 1 104 ? 16.968 -5.174 -15.573 1.00 90.69 104 ALA A N 1
ATOM 886 C CA . ALA A 1 104 ? 18.172 -4.555 -15.055 1.00 90.69 104 ALA A CA 1
ATOM 887 C C . ALA A 1 104 ? 17.844 -3.357 -14.172 1.00 90.69 104 ALA A C 1
ATOM 889 O O . ALA A 1 104 ? 16.777 -2.756 -14.259 1.00 90.69 104 ALA A O 1
ATOM 890 N N . ILE A 1 105 ? 18.815 -2.956 -13.355 1.00 89.44 105 ILE A N 1
ATOM 891 C CA . ILE A 1 105 ? 18.749 -1.710 -12.593 1.00 89.44 105 ILE A CA 1
ATOM 892 C C . ILE A 1 105 ? 19.692 -0.715 -13.258 1.00 89.44 105 ILE A C 1
ATOM 894 O O . ILE A 1 105 ? 20.913 -0.876 -13.224 1.00 89.44 105 ILE A O 1
ATOM 898 N N . ARG A 1 106 ? 19.135 0.337 -13.861 1.00 88.44 106 ARG A N 1
ATOM 899 C CA . ARG A 1 106 ? 19.915 1.415 -14.473 1.00 88.44 106 ARG A CA 1
ATOM 900 C C . ARG A 1 106 ? 19.717 2.701 -13.692 1.00 88.44 106 ARG A C 1
ATOM 902 O O . ARG A 1 106 ? 18.617 3.236 -13.628 1.00 88.44 106 ARG A O 1
ATOM 909 N N . ASN A 1 107 ? 20.807 3.206 -13.114 1.00 87.69 107 ASN A N 1
ATOM 910 C CA . ASN A 1 107 ? 20.823 4.437 -12.319 1.00 87.69 107 ASN A CA 1
ATOM 911 C C . ASN A 1 107 ? 19.781 4.453 -11.183 1.00 87.69 107 ASN A C 1
ATOM 913 O O . ASN A 1 107 ? 19.186 5.492 -10.909 1.00 87.69 107 ASN A O 1
ATOM 917 N N . GLY A 1 108 ? 19.533 3.304 -10.549 1.00 79.69 108 GLY A N 1
ATOM 918 C CA . GLY A 1 108 ? 18.535 3.179 -9.481 1.00 79.69 108 GLY A CA 1
ATOM 919 C C . GLY A 1 108 ? 17.089 3.016 -9.956 1.00 79.69 108 GLY A C 1
ATOM 920 O O . GLY A 1 108 ? 16.192 2.949 -9.123 1.00 79.69 108 GLY A O 1
ATOM 921 N N . VAL A 1 109 ? 16.850 2.932 -11.268 1.00 87.38 109 VAL A N 1
ATOM 922 C CA . VAL A 1 109 ? 15.532 2.647 -11.845 1.00 87.38 109 VAL A CA 1
ATOM 923 C C . VAL A 1 109 ? 15.519 1.217 -12.373 1.00 87.38 109 VAL A C 1
ATOM 925 O O . VAL A 1 109 ? 16.400 0.830 -13.145 1.00 87.38 109 VAL A O 1
ATOM 928 N N . PHE A 1 110 ? 14.523 0.438 -11.956 1.00 90.50 110 PHE A N 1
ATOM 929 C CA . PHE A 1 110 ? 14.263 -0.882 -12.516 1.00 90.50 110 PHE A CA 1
ATOM 930 C C . PHE A 1 110 ? 13.741 -0.742 -13.949 1.00 90.50 110 PHE A C 1
ATOM 932 O O . PHE A 1 110 ? 12.827 0.043 -14.212 1.00 90.50 110 PHE A O 1
ATOM 939 N N . VAL A 1 111 ? 14.354 -1.463 -14.883 1.00 93.38 111 VAL A N 1
ATOM 940 C CA . VAL A 1 111 ? 14.044 -1.395 -16.310 1.00 93.38 111 VAL A CA 1
ATOM 941 C C . VAL A 1 111 ? 13.971 -2.786 -16.923 1.00 93.38 111 VAL A C 1
ATOM 943 O O . VAL A 1 111 ? 14.742 -3.679 -16.578 1.00 93.38 111 VAL A O 1
ATOM 946 N N . ILE A 1 112 ? 13.073 -2.939 -17.890 1.00 93.75 112 ILE A N 1
ATOM 947 C CA . ILE A 1 112 ? 12.908 -4.166 -18.667 1.00 93.75 112 ILE A CA 1
ATOM 948 C C . ILE A 1 112 ? 13.823 -4.086 -19.895 1.00 93.75 112 ILE A C 1
ATOM 950 O O . ILE A 1 112 ? 13.713 -3.163 -20.714 1.00 93.75 112 ILE A O 1
ATOM 954 N N . SER A 1 113 ? 14.757 -5.032 -20.006 1.00 92.25 113 SER A N 1
ATOM 955 C CA . SER A 1 113 ? 15.733 -5.104 -21.099 1.00 92.25 113 SER A CA 1
ATOM 956 C C . SER A 1 113 ? 15.337 -6.060 -22.215 1.00 92.25 113 SER A C 1
ATOM 958 O O . SER A 1 113 ? 15.859 -5.909 -23.321 1.00 92.25 113 SER A O 1
ATOM 960 N N . GLU A 1 114 ? 14.394 -6.971 -21.965 1.00 92.50 114 GLU A N 1
ATOM 961 C CA . GLU A 1 114 ? 13.831 -7.889 -22.958 1.00 92.50 114 GLU A CA 1
ATOM 962 C C . GLU A 1 114 ? 12.295 -7.943 -22.890 1.00 92.50 114 GLU A C 1
ATOM 964 O O . GLU A 1 114 ? 11.741 -7.837 -21.800 1.00 92.50 114 GLU A O 1
ATOM 969 N N . PRO A 1 115 ? 11.572 -8.169 -24.007 1.00 91.31 115 PRO A N 1
ATOM 970 C CA . PRO A 1 115 ? 10.104 -8.212 -24.000 1.00 91.31 115 PRO A CA 1
ATOM 971 C C . PRO A 1 115 ? 9.524 -9.289 -23.079 1.00 91.31 115 PRO A C 1
ATOM 973 O O . PRO A 1 115 ? 8.461 -9.096 -22.497 1.00 91.31 115 PRO A O 1
ATOM 976 N N . ILE A 1 116 ? 10.233 -10.414 -22.930 1.00 92.62 116 ILE A N 1
ATOM 977 C CA . ILE A 1 116 ? 9.854 -11.505 -22.022 1.00 92.62 116 ILE A CA 1
ATOM 978 C C . ILE A 1 116 ? 9.841 -11.015 -20.564 1.00 92.62 116 ILE A C 1
ATOM 980 O O . ILE A 1 116 ? 9.019 -11.471 -19.776 1.00 92.62 116 ILE A O 1
ATOM 984 N N . GLY A 1 117 ? 10.637 -10.000 -20.219 1.00 90.44 117 GLY A N 1
ATOM 985 C CA . GLY A 1 117 ? 10.614 -9.362 -18.902 1.00 90.44 117 GLY A CA 1
ATOM 986 C C . GLY A 1 117 ? 9.286 -8.677 -18.551 1.00 90.44 117 GLY A C 1
ATOM 987 O O . GLY A 1 117 ? 9.082 -8.323 -17.398 1.00 90.44 117 GLY A O 1
ATOM 988 N N . ALA A 1 118 ? 8.333 -8.535 -19.480 1.00 92.50 118 ALA A N 1
ATOM 989 C CA . ALA A 1 118 ? 6.976 -8.074 -19.160 1.00 92.50 118 ALA A CA 1
ATOM 990 C C . ALA A 1 118 ? 6.219 -9.012 -18.195 1.00 92.50 118 ALA A C 1
ATOM 992 O O . ALA A 1 118 ? 5.247 -8.596 -17.568 1.00 92.50 118 ALA A O 1
ATOM 993 N N . TRP A 1 119 ? 6.664 -10.263 -18.025 1.00 93.25 119 TRP A N 1
ATOM 994 C CA . TRP A 1 119 ? 6.104 -11.180 -17.023 1.00 93.25 119 TRP A CA 1
ATOM 995 C C . TRP A 1 119 ? 6.258 -10.687 -15.577 1.00 93.25 119 TRP A C 1
ATOM 997 O O . TRP A 1 119 ? 5.522 -11.142 -14.699 1.00 93.25 119 TRP A O 1
ATOM 1007 N N . VAL A 1 120 ? 7.132 -9.706 -15.341 1.00 93.50 120 VAL A N 1
ATOM 1008 C CA . VAL A 1 120 ? 7.260 -8.994 -14.066 1.00 93.50 120 VAL A CA 1
ATOM 1009 C C . VAL A 1 120 ? 5.921 -8.416 -13.584 1.00 93.50 120 VAL A C 1
ATOM 1011 O O . VAL A 1 120 ? 5.634 -8.462 -12.391 1.00 93.50 120 VAL A O 1
ATOM 1014 N N . TYR A 1 121 ? 5.025 -8.004 -14.488 1.00 94.31 121 TYR A N 1
ATOM 1015 C CA . TYR A 1 121 ? 3.704 -7.477 -14.111 1.00 94.31 121 TYR A CA 1
ATOM 1016 C C . TYR A 1 121 ? 2.852 -8.478 -13.324 1.00 94.31 121 TYR A C 1
ATOM 1018 O O . TYR A 1 121 ? 1.981 -8.092 -12.544 1.00 94.31 121 TYR A O 1
ATOM 1026 N N . LEU A 1 122 ? 3.077 -9.781 -13.523 1.00 92.50 122 LEU A N 1
ATOM 1027 C CA . LEU A 1 122 ? 2.396 -10.808 -12.745 1.00 92.50 122 LEU A CA 1
ATOM 1028 C C . LEU A 1 122 ? 2.862 -10.779 -11.282 1.00 92.50 122 LEU A C 1
ATOM 1030 O O . LEU A 1 122 ? 2.040 -10.946 -10.384 1.00 92.50 122 LEU A O 1
ATOM 1034 N N . ILE A 1 123 ? 4.154 -10.530 -11.040 1.00 91.12 123 ILE A N 1
ATOM 1035 C CA . ILE A 1 123 ? 4.706 -10.365 -9.689 1.00 91.12 123 ILE A CA 1
ATOM 1036 C C . ILE A 1 123 ? 4.076 -9.144 -9.024 1.00 91.12 123 ILE A C 1
ATOM 1038 O O . ILE A 1 123 ? 3.594 -9.265 -7.899 1.00 91.12 123 ILE A O 1
ATOM 1042 N N . ASP A 1 124 ? 3.995 -8.016 -9.732 1.00 90.94 124 ASP A N 1
ATOM 1043 C CA . ASP A 1 124 ? 3.341 -6.802 -9.232 1.00 90.94 124 ASP A CA 1
ATOM 1044 C C . ASP A 1 124 ? 1.905 -7.062 -8.781 1.00 90.94 124 ASP A C 1
ATOM 1046 O O . ASP A 1 124 ? 1.508 -6.673 -7.682 1.00 90.94 124 ASP A O 1
ATOM 1050 N N . LEU A 1 125 ? 1.122 -7.759 -9.611 1.00 92.00 125 LEU A N 1
ATOM 1051 C CA . LEU A 1 125 ? -0.255 -8.118 -9.282 1.00 92.00 125 LEU A CA 1
ATOM 1052 C C . LEU A 1 125 ? -0.323 -9.045 -8.066 1.00 92.00 125 LEU A C 1
ATOM 1054 O O . LEU A 1 125 ? -1.133 -8.820 -7.165 1.00 92.00 125 LEU A O 1
ATOM 1058 N N . VAL A 1 126 ? 0.528 -10.071 -8.011 1.00 92.31 126 VAL A N 1
ATOM 1059 C CA . VAL A 1 126 ? 0.577 -11.004 -6.877 1.00 92.31 126 VAL A CA 1
ATOM 1060 C C . VAL A 1 126 ? 0.925 -10.264 -5.585 1.00 92.31 126 VAL A C 1
ATOM 1062 O O . VAL A 1 126 ? 0.241 -10.455 -4.578 1.00 92.31 126 VAL A O 1
ATOM 1065 N N . LEU A 1 127 ? 1.932 -9.388 -5.604 1.00 91.25 127 LEU A N 1
ATOM 1066 C CA . LEU A 1 127 ? 2.334 -8.599 -4.441 1.00 91.25 127 LEU A CA 1
ATOM 1067 C C . LEU A 1 127 ? 1.249 -7.599 -4.036 1.00 91.25 127 LEU A C 1
ATOM 1069 O O . LEU A 1 127 ? 0.939 -7.503 -2.847 1.00 91.25 127 LEU A O 1
ATOM 1073 N N . TYR A 1 128 ? 0.593 -6.945 -4.995 1.00 90.62 128 TYR A N 1
ATOM 1074 C CA . TYR A 1 128 ? -0.541 -6.060 -4.735 1.00 90.62 128 TYR A CA 1
ATOM 1075 C C . TYR A 1 128 ? -1.655 -6.786 -3.966 1.00 90.62 128 TYR A C 1
ATOM 1077 O O . TYR A 1 128 ? -2.083 -6.330 -2.904 1.00 90.62 128 TYR A O 1
ATOM 1085 N N . PHE A 1 129 ? -2.089 -7.956 -4.450 1.00 90.75 129 PHE A N 1
ATOM 1086 C CA . PHE A 1 129 ? -3.121 -8.753 -3.778 1.00 90.75 129 PHE A CA 1
ATOM 1087 C C . PHE A 1 129 ? -2.638 -9.377 -2.466 1.00 90.75 129 PHE A C 1
ATOM 1089 O O . PHE A 1 129 ? -3.443 -9.580 -1.553 1.00 90.75 129 PHE A O 1
ATOM 1096 N N . SER A 1 130 ? -1.338 -9.649 -2.335 1.00 88.62 130 SER A N 1
ATOM 1097 C CA . SER A 1 130 ? -0.761 -10.169 -1.095 1.00 88.62 130 SER A CA 1
ATOM 1098 C C . SER A 1 130 ? -0.937 -9.194 0.071 1.00 88.62 130 SER A C 1
ATOM 1100 O O . SER A 1 130 ? -1.122 -9.643 1.199 1.00 88.62 130 SER A O 1
ATOM 1102 N N . VAL A 1 131 ? -0.980 -7.878 -0.188 1.00 86.12 131 VAL A N 1
ATOM 1103 C CA . VAL A 1 131 ? -1.270 -6.867 0.841 1.00 86.12 131 VAL A CA 1
ATOM 1104 C C . VAL A 1 131 ? -2.662 -7.100 1.424 1.00 86.12 131 VAL A C 1
ATOM 1106 O O . VAL A 1 131 ? -2.796 -7.281 2.632 1.00 86.12 131 VAL A O 1
ATOM 1109 N N . ASP A 1 132 ? -3.696 -7.186 0.589 1.00 83.25 132 ASP A N 1
ATOM 1110 C CA . ASP A 1 132 ? -5.063 -7.434 1.065 1.00 83.25 132 ASP A CA 1
ATOM 1111 C C . ASP A 1 132 ? -5.214 -8.821 1.709 1.00 83.25 132 ASP A C 1
ATOM 1113 O O . ASP A 1 132 ? -5.894 -8.964 2.729 1.00 83.25 132 ASP A O 1
ATOM 1117 N N . LEU A 1 133 ? -4.541 -9.839 1.163 1.00 83.19 133 LEU A N 1
ATOM 1118 C CA . LEU A 1 133 ? -4.545 -11.178 1.742 1.00 83.19 133 LEU A CA 1
ATOM 1119 C C . LEU A 1 133 ? -3.867 -11.199 3.115 1.00 83.19 133 LEU A C 1
ATOM 1121 O O . LEU A 1 133 ? -4.386 -11.823 4.034 1.00 83.19 133 LEU A O 1
ATOM 1125 N N . SER A 1 134 ? -2.738 -10.509 3.275 1.00 78.50 134 SER A N 1
ATOM 1126 C CA . SER A 1 134 ? -2.017 -10.432 4.547 1.00 78.50 134 SER A CA 1
ATOM 1127 C C . SER A 1 134 ? -2.866 -9.766 5.624 1.00 78.50 134 SER A C 1
ATOM 1129 O O . SER A 1 134 ? -2.949 -10.295 6.728 1.00 78.50 134 SER A O 1
ATOM 1131 N N . ILE A 1 135 ? -3.592 -8.697 5.284 1.00 71.75 135 ILE A N 1
ATOM 1132 C CA . ILE A 1 135 ? -4.558 -8.055 6.183 1.00 71.75 135 ILE A CA 1
ATOM 1133 C C . ILE A 1 135 ? -5.652 -9.050 6.578 1.00 71.75 135 ILE A C 1
ATOM 1135 O O . ILE A 1 135 ? -5.947 -9.197 7.758 1.00 71.75 135 ILE A O 1
ATOM 1139 N N . LEU A 1 136 ? -6.202 -9.802 5.620 1.00 69.25 136 LEU A N 1
ATOM 1140 C CA . LEU A 1 136 ? -7.227 -10.811 5.900 1.00 69.25 136 LEU A CA 1
ATOM 1141 C C . LEU A 1 136 ? -6.702 -11.966 6.767 1.00 69.25 136 LEU A C 1
ATOM 1143 O O . LEU A 1 136 ? -7.426 -12.473 7.626 1.00 69.25 136 LEU A O 1
ATOM 1147 N N . ILE A 1 137 ? -5.461 -12.404 6.543 1.00 71.81 137 ILE A N 1
ATOM 1148 C CA . ILE A 1 137 ? -4.803 -13.448 7.336 1.00 71.81 137 ILE A CA 1
ATOM 1149 C C . ILE A 1 137 ? -4.570 -12.950 8.757 1.00 71.81 137 ILE A C 1
ATOM 1151 O O . ILE A 1 137 ? -4.926 -13.658 9.692 1.00 71.81 137 ILE A O 1
ATOM 1155 N N . VAL A 1 138 ? -4.027 -11.742 8.928 1.00 66.25 138 VAL A N 1
ATOM 1156 C CA . VAL A 1 138 ? -3.870 -11.095 10.239 1.00 66.25 138 VAL A CA 1
ATOM 1157 C C . VAL A 1 138 ? -5.233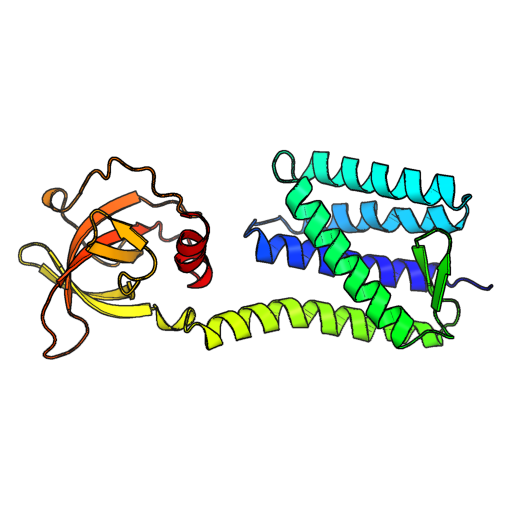 -11.000 10.924 1.00 66.25 138 VAL A C 1
ATOM 1159 O O . VAL A 1 138 ? -5.377 -11.437 12.064 1.00 66.25 138 VAL A O 1
ATOM 1162 N N . ASP A 1 139 ? -6.268 -10.567 10.205 1.00 59.34 139 ASP A N 1
ATOM 1163 C CA . ASP A 1 139 ? -7.624 -10.492 10.741 1.00 59.34 139 ASP A CA 1
ATOM 1164 C C . ASP A 1 139 ? -8.158 -11.849 11.226 1.00 59.34 139 ASP A C 1
ATOM 1166 O O . ASP A 1 139 ? -8.851 -11.909 12.243 1.00 59.34 139 ASP A O 1
ATOM 1170 N N . ARG A 1 140 ? -7.844 -12.947 10.527 1.00 62.12 140 ARG A N 1
ATOM 1171 C CA . ARG A 1 140 ? -8.238 -14.306 10.936 1.00 62.12 140 ARG A CA 1
ATOM 1172 C C . ARG A 1 140 ? -7.384 -14.860 12.074 1.00 62.12 140 ARG A C 1
ATOM 1174 O O . ARG A 1 140 ? -7.943 -15.431 13.001 1.00 62.12 140 ARG A O 1
ATOM 1181 N N . LEU A 1 141 ? -6.061 -14.706 12.010 1.00 60.00 141 LEU A N 1
ATOM 1182 C CA . LEU A 1 141 ? -5.120 -15.226 13.011 1.00 60.00 141 LEU A CA 1
ATOM 1183 C C . LEU A 1 141 ? -5.338 -14.585 14.379 1.00 60.00 141 LEU A C 1
ATOM 1185 O O . LEU A 1 141 ? -5.270 -15.265 15.398 1.00 60.00 141 LEU A O 1
ATOM 1189 N N . PHE A 1 142 ? -5.622 -13.285 14.398 1.00 53.56 142 PHE A N 1
ATOM 1190 C CA . PHE A 1 142 ? -5.873 -12.543 15.629 1.00 53.56 142 PHE A CA 1
ATOM 1191 C C . PHE A 1 142 ? -7.364 -12.470 15.989 1.00 53.56 142 PHE A C 1
ATOM 1193 O O . PHE A 1 142 ? -7.729 -11.708 16.882 1.00 53.56 142 PHE A O 1
ATOM 1200 N N . HIS A 1 143 ? -8.230 -13.243 15.314 1.00 51.16 143 HIS A N 1
ATOM 1201 C CA . HIS A 1 143 ? -9.682 -13.254 15.540 1.00 51.16 143 HIS A CA 1
ATOM 1202 C C . HIS A 1 143 ? -10.323 -11.856 15.501 1.00 51.16 143 HIS A C 1
ATOM 1204 O O . HIS A 1 143 ? -11.344 -11.600 16.132 1.00 51.16 143 HIS A O 1
ATOM 1210 N N . LEU A 1 144 ? -9.754 -10.931 14.726 1.00 50.78 144 LEU A N 1
ATOM 1211 C CA . LEU A 1 144 ? -10.133 -9.516 14.705 1.00 50.78 144 LEU A CA 1
ATOM 1212 C C . LEU A 1 144 ? -11.538 -9.283 14.157 1.00 50.78 144 LEU A C 1
ATOM 1214 O O . LEU A 1 144 ? -12.228 -8.339 14.542 1.00 50.78 144 LEU A O 1
ATOM 1218 N N . LYS A 1 145 ? -11.996 -10.194 13.300 1.00 40.97 145 LYS A N 1
ATOM 1219 C CA . LYS A 1 145 ? -13.369 -10.226 12.794 1.00 40.97 145 LYS A CA 1
ATOM 1220 C C . LYS A 1 145 ? -14.368 -10.796 13.815 1.00 40.97 145 LYS A C 1
ATOM 1222 O O . LYS A 1 145 ? -15.543 -10.431 13.765 1.00 40.97 145 LYS A O 1
ATOM 1227 N N . ASP A 1 146 ? -13.894 -11.612 14.759 1.00 43.97 146 ASP A N 1
ATOM 1228 C CA . ASP A 1 146 ? -14.694 -12.287 15.793 1.00 43.97 146 ASP A CA 1
ATOM 1229 C C . ASP A 1 146 ? -14.880 -11.440 17.064 1.00 43.97 146 ASP A C 1
ATOM 1231 O O . ASP A 1 146 ? -15.596 -11.842 17.979 1.00 43.97 146 ASP A O 1
ATOM 1235 N N . PHE A 1 147 ? -14.328 -10.220 17.114 1.00 52.88 147 PHE A N 1
ATOM 1236 C CA . PHE A 1 147 ? -14.634 -9.275 18.196 1.00 52.88 147 PHE A CA 1
ATOM 1237 C C . PHE A 1 147 ? -16.111 -8.880 18.201 1.00 52.88 147 PHE A C 1
ATOM 1239 O O . PHE A 1 147 ? -16.621 -8.485 19.245 1.00 52.88 147 PHE A O 1
ATOM 1246 N N . LYS A 1 148 ? -16.810 -8.996 17.062 1.00 58.50 148 LYS A N 1
ATOM 1247 C CA . LYS A 1 148 ? -18.246 -8.738 16.956 1.00 58.50 148 LYS A CA 1
ATOM 1248 C C . LYS A 1 148 ? -19.035 -9.915 17.526 1.00 58.50 148 LYS A C 1
ATOM 1250 O O . LYS A 1 148 ? -19.414 -10.829 16.799 1.00 58.50 148 LYS A O 1
ATOM 1255 N N . MET A 1 149 ? -19.330 -9.848 18.814 1.00 65.00 149 MET A N 1
ATOM 1256 C CA . MET A 1 149 ? -20.141 -10.840 19.511 1.00 65.00 149 MET A CA 1
ATOM 1257 C C . MET A 1 149 ? -21.502 -10.265 19.895 1.00 65.00 149 MET A C 1
ATOM 1259 O O . MET A 1 149 ? -21.657 -9.057 20.086 1.00 65.00 149 MET A O 1
ATOM 1263 N N . ASP A 1 150 ? -22.502 -11.140 19.976 1.00 70.19 150 ASP A N 1
ATOM 1264 C CA . ASP A 1 150 ? -23.786 -10.782 20.560 1.00 70.19 150 ASP A CA 1
ATOM 1265 C C . ASP A 1 150 ? -23.626 -10.738 22.078 1.00 70.19 150 ASP A C 1
ATOM 1267 O O . ASP A 1 150 ? -23.350 -11.754 22.719 1.00 70.19 150 ASP A O 1
ATOM 1271 N N . VAL A 1 151 ? -23.794 -9.551 22.649 1.00 72.94 151 VAL A N 1
ATOM 1272 C CA . VAL A 1 151 ? -23.611 -9.317 24.078 1.00 72.94 151 VAL A CA 1
ATOM 1273 C C . VAL A 1 151 ? -24.887 -8.761 24.663 1.00 72.94 151 VAL A C 1
ATOM 1275 O O . VAL A 1 151 ? -25.538 -7.906 24.058 1.00 72.94 151 VAL A O 1
ATOM 1278 N N . LEU A 1 152 ? -25.260 -9.249 25.841 1.00 78.25 152 LEU A N 1
ATOM 1279 C CA . LEU A 1 152 ? -26.361 -8.660 26.580 1.00 78.25 152 LEU A CA 1
ATOM 1280 C C . LEU A 1 152 ? -25.825 -7.414 27.285 1.00 78.25 152 LEU A C 1
ATOM 1282 O O . LEU A 1 152 ? -25.069 -7.514 28.254 1.00 78.25 152 LEU A O 1
ATOM 1286 N N . LEU A 1 153 ? -26.190 -6.246 26.761 1.00 75.62 153 LEU A N 1
ATOM 1287 C CA . LEU A 1 153 ? -25.907 -4.970 27.399 1.00 75.62 153 LEU A CA 1
ATOM 1288 C C . LEU A 1 153 ? -27.045 -4.632 28.339 1.00 75.62 153 LEU A C 1
ATOM 1290 O O . LEU A 1 153 ? -28.214 -4.679 27.953 1.00 75.62 153 LEU A O 1
ATOM 1294 N N . SER A 1 154 ? -26.683 -4.281 29.565 1.00 72.00 154 SER A N 1
ATOM 1295 C CA . SER A 1 154 ? -27.613 -3.836 30.590 1.00 72.00 154 SER A CA 1
ATOM 1296 C C . SER A 1 154 ? -27.168 -2.493 31.155 1.00 72.00 154 SER A C 1
ATOM 1298 O O . SER A 1 154 ? -26.006 -2.289 31.516 1.00 72.00 154 SER A O 1
ATOM 1300 N N . SER A 1 155 ? -28.112 -1.560 31.188 1.00 69.31 155 SER A N 1
ATOM 1301 C CA . SER A 1 155 ? -27.958 -0.230 31.765 1.00 69.31 155 SER A CA 1
ATOM 1302 C C . SER A 1 155 ? -29.286 0.145 32.423 1.00 69.31 155 SER A C 1
ATOM 1304 O O . SER A 1 155 ? -30.357 0.087 31.810 1.00 69.31 155 SER A O 1
ATOM 1306 N N . GLY A 1 156 ? -29.229 0.438 33.724 1.00 70.25 156 GLY A N 1
ATOM 1307 C CA . GLY A 1 156 ? -30.424 0.599 34.549 1.00 70.25 156 GLY A CA 1
ATOM 1308 C C . GLY A 1 156 ? -31.340 -0.630 34.481 1.00 70.25 156 GLY A C 1
ATOM 1309 O O . GLY A 1 156 ? -30.934 -1.734 34.833 1.00 70.25 156 GLY A O 1
ATOM 1310 N N . THR A 1 157 ? -32.580 -0.428 34.034 1.00 64.94 157 THR A N 1
ATOM 1311 C CA . THR A 1 157 ? -33.614 -1.472 33.898 1.00 64.94 157 THR A CA 1
ATOM 1312 C C . THR A 1 157 ? -33.708 -2.072 32.494 1.00 64.94 157 THR A C 1
ATOM 1314 O O . THR A 1 157 ? -34.470 -3.016 32.285 1.00 64.94 157 THR A O 1
ATOM 1317 N N . ILE A 1 158 ? -32.964 -1.539 31.520 1.00 72.06 158 ILE A N 1
ATOM 1318 C CA . ILE A 1 158 ? -33.053 -1.954 30.120 1.00 72.06 158 ILE A CA 1
ATOM 1319 C C . ILE A 1 158 ? -31.926 -2.941 29.839 1.00 72.06 158 ILE A C 1
ATOM 1321 O O . ILE A 1 158 ? -30.750 -2.641 30.049 1.00 72.06 158 ILE A O 1
ATOM 1325 N N . SER A 1 159 ? -32.291 -4.119 29.335 1.00 73.56 159 SER A N 1
ATOM 1326 C CA . SER A 1 159 ? -31.347 -5.095 28.800 1.00 73.56 159 SER A CA 1
ATOM 1327 C C . SER A 1 159 ? -31.675 -5.381 27.341 1.00 73.56 159 SER A C 1
ATOM 1329 O O . SER A 1 159 ? -32.841 -5.513 26.966 1.00 73.56 159 SER A O 1
ATOM 1331 N N . ARG A 1 160 ? -30.651 -5.430 26.490 1.00 78.25 160 ARG A N 1
ATOM 1332 C CA . ARG A 1 160 ? -30.816 -5.725 25.065 1.00 78.25 160 ARG A CA 1
ATOM 1333 C C . ARG A 1 160 ? -29.605 -6.479 24.555 1.00 78.25 160 ARG A C 1
ATOM 1335 O O . ARG A 1 160 ? -28.470 -6.174 24.916 1.00 78.25 160 ARG A O 1
ATOM 1342 N N . GLN A 1 161 ? -29.857 -7.451 23.690 1.00 78.06 161 GLN A N 1
ATOM 1343 C CA . GLN A 1 161 ? -28.799 -8.124 22.956 1.00 78.06 161 GLN A CA 1
ATOM 1344 C C . GLN A 1 161 ? -28.319 -7.208 21.830 1.00 78.06 161 GLN A C 1
ATOM 1346 O O . GLN A 1 161 ? -29.108 -6.762 20.993 1.00 78.06 161 GLN A O 1
ATOM 1351 N N . VAL A 1 162 ? -27.029 -6.898 21.838 1.00 73.69 162 VAL A N 1
ATOM 1352 C CA . VAL A 1 162 ? -26.405 -5.966 20.903 1.00 73.69 162 VAL A CA 1
ATOM 1353 C C . VAL A 1 162 ? -25.133 -6.589 20.358 1.00 73.69 162 VAL A C 1
ATOM 1355 O O . VAL A 1 162 ? -24.378 -7.224 21.090 1.00 73.69 162 VAL A O 1
ATOM 1358 N N . LYS A 1 163 ? -24.863 -6.366 19.071 1.00 71.38 163 LYS A N 1
ATOM 1359 C CA . LYS A 1 163 ? -23.558 -6.687 18.493 1.00 71.38 163 LYS A CA 1
ATOM 1360 C C . LYS A 1 163 ? -22.546 -5.644 18.942 1.00 71.38 163 LYS A C 1
ATOM 1362 O O . LYS A 1 163 ? -22.558 -4.525 18.426 1.00 71.38 163 LYS A O 1
ATOM 1367 N N . ALA A 1 164 ? -21.691 -6.016 19.886 1.00 67.06 164 ALA A N 1
ATOM 1368 C CA . ALA A 1 164 ? -20.598 -5.179 20.359 1.00 67.06 164 ALA A CA 1
ATOM 1369 C C . ALA A 1 164 ? -19.259 -5.767 19.914 1.00 67.06 164 ALA A C 1
ATOM 1371 O O . ALA A 1 164 ? -19.128 -6.981 19.760 1.00 67.06 164 ALA A O 1
ATOM 1372 N N . TYR A 1 165 ? -18.277 -4.895 19.704 1.00 68.62 165 TYR A N 1
ATOM 1373 C CA . TYR A 1 165 ? -16.896 -5.304 19.484 1.00 68.62 165 TYR A CA 1
ATOM 1374 C C . TYR A 1 165 ? -16.212 -5.379 20.850 1.00 68.62 165 TYR A C 1
ATOM 1376 O O . TYR A 1 165 ? -16.013 -4.350 21.502 1.00 68.62 165 TYR A O 1
ATOM 1384 N N . TYR A 1 166 ? -15.965 -6.601 21.318 1.00 58.28 166 TYR A N 1
ATOM 1385 C CA . TYR A 1 166 ? -15.577 -6.887 22.696 1.00 58.28 166 TYR A CA 1
ATOM 1386 C C . TYR A 1 166 ? -14.062 -7.006 22.861 1.00 58.28 166 TYR A C 1
ATOM 1388 O O . TYR A 1 166 ? -13.486 -8.023 22.487 1.00 58.28 166 TYR A O 1
ATOM 1396 N N . ASP A 1 167 ? -13.420 -6.010 23.471 1.00 56.16 167 ASP A N 1
ATOM 1397 C CA . ASP A 1 167 ? -12.060 -6.167 23.981 1.00 56.16 167 ASP A CA 1
ATOM 1398 C C . ASP A 1 167 ? -12.124 -6.903 25.329 1.00 56.16 167 ASP A C 1
ATOM 1400 O O . ASP A 1 167 ? -12.772 -6.443 26.271 1.00 56.16 167 ASP A O 1
ATOM 1404 N N . SER A 1 168 ? -11.457 -8.055 25.427 1.00 46.28 168 SER A N 1
ATOM 1405 C CA . SER A 1 168 ? -11.439 -8.908 26.621 1.00 46.28 168 SER A CA 1
ATOM 1406 C C . SER A 1 168 ? -10.763 -8.294 27.851 1.00 46.28 168 SER A C 1
ATOM 1408 O O . SER A 1 168 ? -10.646 -8.967 28.873 1.00 46.28 168 SER A O 1
ATOM 1410 N N . GLY A 1 169 ? -10.348 -7.026 27.788 1.00 44.62 169 GLY A N 1
ATOM 1411 C CA . GLY A 1 169 ? -9.690 -6.309 28.878 1.00 44.62 169 GLY A CA 1
ATOM 1412 C C . GLY A 1 169 ? -8.175 -6.505 28.895 1.00 44.62 169 GLY A C 1
ATOM 1413 O O . GLY A 1 169 ? -7.495 -5.912 29.729 1.00 44.62 169 GLY A O 1
ATOM 1414 N N . ASN A 1 170 ? -7.631 -7.282 27.955 1.00 45.47 170 ASN A N 1
ATOM 1415 C CA . ASN A 1 170 ? -6.188 -7.431 27.776 1.00 45.47 170 ASN A CA 1
ATOM 1416 C C . ASN A 1 170 ? -5.577 -6.267 26.993 1.00 45.47 170 ASN A C 1
ATOM 1418 O O . ASN A 1 170 ? -4.373 -6.031 27.092 1.00 45.47 170 ASN A O 1
ATOM 1422 N N . THR A 1 171 ? -6.386 -5.563 26.201 1.00 52.72 171 THR A N 1
ATOM 1423 C CA . THR A 1 171 ? -5.875 -4.711 25.130 1.00 52.72 171 THR A CA 1
ATOM 1424 C C . THR A 1 171 ? -6.214 -3.227 25.322 1.00 52.72 171 THR A C 1
ATOM 1426 O O . THR A 1 171 ? -5.334 -2.374 25.175 1.00 52.72 171 THR A O 1
ATOM 1429 N N . MET A 1 172 ? -7.403 -2.895 25.822 1.00 58.81 172 MET A N 1
ATOM 1430 C CA . MET A 1 172 ? -7.751 -1.540 26.243 1.00 58.81 172 MET A CA 1
ATOM 1431 C C . MET A 1 172 ? -8.618 -1.556 27.504 1.00 58.81 172 MET A C 1
ATOM 1433 O O . MET A 1 172 ? -9.690 -2.156 27.547 1.00 58.81 172 MET A O 1
ATOM 1437 N N . THR A 1 173 ? -8.157 -0.842 28.535 1.00 64.56 173 THR A N 1
ATOM 1438 C CA . THR A 1 173 ? -8.903 -0.644 29.780 1.00 64.56 173 THR A CA 1
ATOM 1439 C C . THR A 1 173 ? -9.047 0.836 30.111 1.00 64.56 173 THR A C 1
ATOM 1441 O O . THR A 1 173 ? -8.142 1.651 29.889 1.00 64.56 173 THR A O 1
ATOM 1444 N N . ILE A 1 174 ? -10.207 1.180 30.661 1.00 68.44 174 ILE A N 1
ATOM 1445 C CA . ILE A 1 174 ? -10.465 2.456 31.328 1.00 68.44 174 ILE A CA 1
ATOM 1446 C C . ILE A 1 174 ? -10.638 2.105 32.800 1.00 68.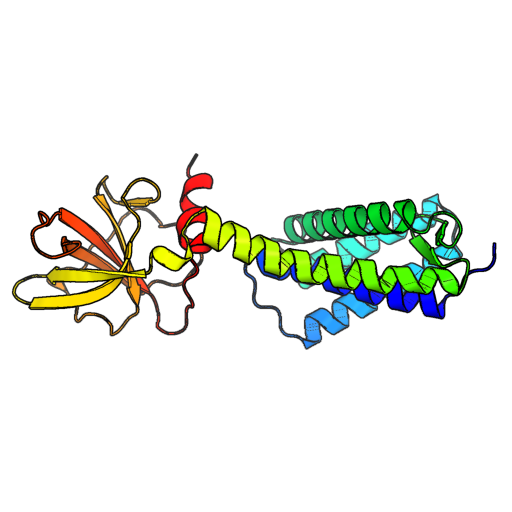44 174 ILE A C 1
ATOM 1448 O O . ILE A 1 174 ? -11.460 1.258 33.135 1.00 68.44 174 ILE A O 1
ATOM 1452 N N . GLU A 1 175 ? -9.804 2.681 33.669 1.00 70.75 175 GLU A N 1
ATOM 1453 C CA . GLU A 1 175 ? -9.827 2.395 35.114 1.00 70.75 175 GLU A CA 1
ATOM 1454 C C . GLU A 1 175 ? -9.772 0.887 35.438 1.00 70.75 175 GLU A C 1
ATOM 1456 O O . GLU A 1 175 ? -10.471 0.398 36.321 1.00 70.75 175 GLU A O 1
ATOM 1461 N N . LYS A 1 176 ? -8.949 0.130 34.692 1.00 69.81 176 LYS A N 1
ATOM 1462 C CA . LYS A 1 176 ? -8.805 -1.339 34.798 1.00 69.81 176 LYS A CA 1
ATOM 1463 C C . LYS A 1 176 ? -10.069 -2.145 34.462 1.00 69.81 176 LYS A C 1
ATOM 1465 O O . LYS A 1 176 ? -10.071 -3.357 34.644 1.00 69.81 176 LYS A O 1
ATOM 1470 N N . SER A 1 177 ? -11.114 -1.502 33.947 1.00 71.50 177 SER A N 1
ATOM 1471 C CA . SER A 1 177 ? -12.309 -2.178 33.443 1.00 71.50 177 SER A CA 1
ATOM 1472 C C . SER A 1 177 ? -12.202 -2.392 31.927 1.00 71.50 177 SER A C 1
ATOM 1474 O O . SER A 1 177 ? -11.658 -1.519 31.238 1.00 71.50 177 SER A O 1
ATOM 1476 N N . PRO A 1 178 ? -12.718 -3.515 31.393 1.00 71.38 178 PRO A N 1
ATOM 1477 C CA . PRO A 1 178 ? -12.779 -3.763 29.957 1.00 71.38 178 PRO A CA 1
ATOM 1478 C C . PRO A 1 178 ? -13.533 -2.661 29.216 1.00 71.38 178 PRO A C 1
ATOM 1480 O O . PRO A 1 178 ? -14.435 -2.018 29.765 1.00 71.38 178 PRO A O 1
ATOM 1483 N N . VAL A 1 179 ? -13.188 -2.467 27.948 1.00 73.56 179 VAL A N 1
ATOM 1484 C CA . VAL A 1 179 ? -13.855 -1.507 27.072 1.00 73.56 179 VAL A CA 1
ATOM 1485 C C . VAL A 1 179 ? -14.507 -2.251 25.916 1.00 73.56 179 VAL A C 1
ATOM 1487 O O . VAL A 1 179 ? -13.922 -3.146 25.322 1.00 73.56 179 VAL A O 1
ATOM 1490 N N . ILE A 1 180 ? -15.727 -1.871 25.574 1.00 76.38 180 ILE A N 1
ATOM 1491 C CA . ILE A 1 180 ? -16.449 -2.412 24.429 1.00 76.38 180 ILE A CA 1
ATOM 1492 C C . ILE A 1 180 ? -16.788 -1.286 23.469 1.00 76.38 180 ILE A C 1
ATOM 1494 O O . ILE A 1 180 ? -17.029 -0.152 23.880 1.00 76.38 180 ILE A O 1
ATOM 1498 N N . PHE A 1 181 ? -16.856 -1.601 22.185 1.00 77.50 181 PHE A N 1
ATOM 1499 C CA . PHE A 1 181 ? -17.231 -0.633 21.165 1.00 77.50 181 PHE A CA 1
ATOM 1500 C C . PHE A 1 181 ? -18.603 -0.964 20.589 1.00 77.50 181 PHE A C 1
ATOM 1502 O O . PHE A 1 181 ? -18.878 -2.102 20.198 1.00 77.50 181 PHE A O 1
ATOM 1509 N N . VAL A 1 182 ? -19.471 0.044 20.527 1.00 75.81 182 VAL A N 1
ATOM 1510 C CA . VAL A 1 182 ? -20.870 -0.109 20.115 1.00 75.81 182 VAL A CA 1
ATOM 1511 C C . VAL A 1 182 ? -21.216 0.969 19.091 1.00 75.81 182 VAL A C 1
ATOM 1513 O O . VAL A 1 182 ? -20.886 2.141 19.276 1.00 75.81 182 VAL A O 1
ATOM 1516 N N . LYS A 1 183 ? -21.890 0.595 17.996 1.00 75.44 183 LYS A N 1
ATOM 1517 C CA . LYS A 1 183 ? -22.393 1.583 17.030 1.00 75.44 183 LYS A CA 1
ATOM 1518 C C . LYS A 1 183 ? -23.522 2.407 17.648 1.00 75.44 183 LYS A C 1
ATOM 1520 O O . LYS A 1 183 ? -24.357 1.887 18.390 1.00 75.44 183 LYS A O 1
ATOM 1525 N N . LYS A 1 184 ? -23.578 3.689 17.302 1.00 76.56 184 LYS A N 1
ATOM 1526 C CA . LYS A 1 184 ? -24.720 4.553 17.605 1.00 76.56 184 LYS A CA 1
ATOM 1527 C C . LYS A 1 184 ? -26.022 3.900 17.125 1.00 76.56 184 LYS A C 1
ATOM 1529 O O . LYS A 1 184 ? -26.040 3.236 16.095 1.00 76.56 184 LYS A O 1
ATOM 1534 N N . GLY A 1 185 ? -27.082 4.040 17.920 1.00 73.44 185 GLY A N 1
ATOM 1535 C CA . GLY A 1 185 ? -28.393 3.440 17.647 1.00 73.44 185 GLY A CA 1
ATOM 1536 C C . GLY A 1 185 ? -28.510 1.955 18.007 1.00 73.44 185 GLY A C 1
ATOM 1537 O O . GLY A 1 185 ? -29.612 1.415 18.000 1.00 73.44 185 GLY A O 1
ATOM 1538 N N . ALA A 1 186 ? -27.412 1.282 18.369 1.00 72.94 186 ALA A N 1
ATOM 1539 C CA . ALA A 1 186 ? -27.470 -0.127 18.752 1.00 72.94 186 ALA A CA 1
ATOM 1540 C C . ALA A 1 186 ? -28.032 -0.341 20.175 1.00 72.94 186 ALA A C 1
ATOM 1542 O O . ALA A 1 186 ? -28.592 -1.398 20.461 1.00 72.94 186 ALA A O 1
ATOM 1543 N N . PHE A 1 187 ? -27.913 0.663 21.052 1.00 74.75 187 PHE A N 1
ATOM 1544 C CA . PHE A 1 187 ? -28.473 0.669 22.404 1.00 74.75 187 PHE A CA 1
ATOM 1545 C C . PHE A 1 187 ? -28.826 2.098 22.844 1.00 74.75 187 PHE A C 1
ATOM 1547 O O . PHE A 1 187 ? -28.077 3.039 22.563 1.00 74.75 187 PHE A O 1
ATOM 1554 N N . ASP A 1 188 ? -29.939 2.254 23.562 1.00 76.31 188 ASP A N 1
ATOM 1555 C CA . ASP A 1 188 ? -30.427 3.547 24.052 1.00 76.31 188 ASP A CA 1
ATOM 1556 C C . ASP A 1 188 ? -29.804 3.879 25.414 1.00 76.31 188 ASP A C 1
ATOM 1558 O O . ASP A 1 188 ? -30.426 3.746 26.466 1.00 76.31 188 ASP A O 1
ATOM 1562 N N . PHE A 1 189 ? -28.534 4.291 25.398 1.00 74.75 189 PHE A N 1
ATOM 1563 C CA . PHE A 1 189 ? -27.820 4.699 26.612 1.00 74.75 189 PHE A CA 1
ATOM 1564 C C . PHE A 1 189 ? -28.439 5.961 27.216 1.00 74.75 189 PHE A C 1
ATOM 1566 O O . PHE A 1 189 ? -28.573 6.980 26.521 1.00 74.75 189 PHE A O 1
ATOM 1573 N N . THR A 1 190 ? -28.742 5.936 28.513 1.00 69.38 190 THR A N 1
ATOM 1574 C CA . THR A 1 190 ? -29.272 7.110 29.206 1.00 69.38 190 THR A CA 1
ATOM 1575 C C . THR A 1 190 ? -28.147 8.082 29.559 1.00 69.38 190 THR A C 1
ATOM 1577 O O . THR A 1 190 ? -26.988 7.701 29.715 1.00 69.38 190 THR A O 1
ATOM 1580 N N . LYS A 1 191 ? -28.477 9.368 29.744 1.00 66.44 191 LYS A N 1
ATOM 1581 C CA . LYS A 1 191 ? -27.496 10.383 30.176 1.00 66.44 191 LYS A CA 1
ATOM 1582 C C . LYS A 1 191 ? -26.840 10.065 31.525 1.00 66.44 191 LYS A C 1
ATOM 1584 O O . LYS A 1 191 ? -25.774 10.591 31.810 1.00 66.44 191 LYS A O 1
ATOM 1589 N N . LYS A 1 192 ? -27.476 9.239 32.363 1.00 66.88 192 LYS A N 1
ATOM 1590 C CA . LYS A 1 192 ? -26.933 8.836 33.670 1.00 66.88 192 LYS A CA 1
ATOM 1591 C C . LYS A 1 192 ? -25.801 7.817 33.547 1.00 66.88 192 LYS A C 1
ATOM 1593 O O . LYS A 1 192 ? -25.020 7.685 34.480 1.00 66.88 192 LYS A O 1
ATOM 1598 N N . ASP A 1 193 ? -25.722 7.117 32.418 1.00 71.12 193 ASP A N 1
ATOM 1599 C CA . ASP A 1 193 ? -24.674 6.133 32.157 1.00 71.12 193 ASP A CA 1
ATOM 1600 C C . ASP A 1 193 ? -23.411 6.778 31.585 1.00 71.12 193 ASP A C 1
ATOM 1602 O O . ASP A 1 193 ? -22.376 6.122 31.521 1.00 71.12 193 ASP A O 1
ATOM 1606 N N . GLU A 1 194 ? -23.485 8.034 31.136 1.00 79.31 194 GLU A N 1
ATOM 1607 C CA . GLU A 1 194 ? -22.371 8.741 30.510 1.00 79.31 194 GLU A CA 1
ATOM 1608 C C . GLU A 1 194 ? -21.280 9.062 31.531 1.00 79.31 194 GLU A C 1
ATOM 1610 O O . GLU A 1 194 ? -21.529 9.657 32.580 1.00 79.31 194 GLU A O 1
ATOM 1615 N N . VAL A 1 195 ? -20.050 8.675 31.203 1.00 78.06 195 VAL A N 1
ATOM 1616 C CA . VAL A 1 195 ? -18.874 8.912 32.035 1.00 78.06 195 VAL A CA 1
ATOM 1617 C C . VAL A 1 195 ? -17.905 9.789 31.266 1.00 78.06 195 VAL A C 1
ATOM 1619 O O . VAL A 1 195 ? -17.557 9.511 30.116 1.00 78.06 195 VAL A O 1
ATOM 1622 N N . TYR A 1 196 ? -17.444 10.849 31.922 1.00 71.25 196 TYR A N 1
ATOM 1623 C CA . TYR A 1 196 ? -16.330 11.629 31.416 1.00 71.25 196 TYR A CA 1
ATOM 1624 C C . TYR A 1 196 ? -15.029 10.935 31.800 1.00 71.25 196 TYR A C 1
ATOM 1626 O O . TYR A 1 196 ? -14.691 10.842 32.979 1.00 71.25 196 TYR A O 1
ATOM 1634 N N . VAL A 1 197 ? -14.300 10.440 30.805 1.00 64.75 197 VAL A N 1
ATOM 1635 C CA . VAL A 1 197 ? -12.992 9.829 31.028 1.00 64.75 197 VAL A CA 1
ATOM 1636 C C . VAL A 1 197 ? -11.939 10.932 30.908 1.00 64.75 197 VAL A C 1
ATOM 1638 O O . VAL A 1 197 ? -11.799 11.514 29.833 1.00 64.75 197 VAL A O 1
ATOM 1641 N N . PRO A 1 198 ? -11.189 11.245 31.981 1.00 52.56 198 PRO A N 1
ATOM 1642 C CA . PRO A 1 198 ? -10.244 12.363 31.988 1.00 52.56 198 PRO A CA 1
ATOM 1643 C C . PRO A 1 198 ? -8.993 12.117 31.128 1.00 52.56 198 PRO A C 1
ATOM 1645 O O . PRO A 1 198 ? -8.214 13.039 30.899 1.00 52.56 198 PRO A O 1
ATOM 1648 N N . VAL A 1 199 ? -8.790 10.888 30.643 1.00 56.94 199 VAL A N 1
ATOM 1649 C CA . VAL A 1 199 ? -7.652 10.514 29.798 1.00 56.94 199 VAL A CA 1
ATOM 1650 C C . VAL A 1 199 ? -8.074 10.556 28.327 1.00 56.94 199 VAL A C 1
ATOM 1652 O O . VAL A 1 199 ? -9.043 9.879 27.973 1.00 56.94 199 VAL A O 1
ATOM 1655 N N . PRO A 1 200 ? -7.352 11.277 27.446 1.00 56.34 200 PRO A N 1
ATOM 1656 C CA . PRO A 1 200 ? -7.620 11.225 26.017 1.00 56.34 200 PRO A CA 1
ATOM 1657 C C . PRO A 1 200 ? -7.408 9.792 25.522 1.00 56.34 200 PRO A C 1
ATOM 1659 O O . PRO A 1 200 ? -6.300 9.251 25.536 1.00 56.34 200 PRO A O 1
ATOM 1662 N N . LEU A 1 201 ? -8.500 9.156 25.111 1.00 62.09 201 LEU A N 1
ATOM 1663 C CA . LEU A 1 201 ? -8.449 7.883 24.415 1.00 62.09 201 LEU A CA 1
ATOM 1664 C C . LEU A 1 201 ? -7.867 8.140 23.024 1.00 62.09 201 LEU A C 1
ATOM 1666 O O . LEU A 1 201 ? -8.452 8.887 22.239 1.00 62.09 201 LEU A O 1
ATOM 1670 N N . ASN A 1 202 ? -6.713 7.543 22.727 1.00 58.00 202 ASN A N 1
ATOM 1671 C CA . ASN A 1 202 ? -6.036 7.674 21.437 1.00 58.00 202 ASN A CA 1
ATOM 1672 C C . ASN A 1 202 ? -6.708 6.779 20.380 1.00 58.00 202 ASN A C 1
ATOM 1674 O O . ASN A 1 202 ? -6.120 5.861 19.820 1.00 58.00 202 ASN A O 1
ATOM 1678 N N . ILE A 1 203 ? -8.005 6.980 20.184 1.00 61.31 203 ILE A N 1
ATOM 1679 C CA . ILE A 1 203 ? -8.823 6.173 19.289 1.00 61.31 203 ILE A CA 1
ATOM 1680 C C . ILE A 1 203 ? -8.717 6.765 17.873 1.00 61.31 203 ILE A C 1
ATOM 1682 O O . ILE A 1 203 ? -8.941 7.966 17.716 1.00 61.31 203 ILE A O 1
ATOM 1686 N N . PRO A 1 204 ? -8.399 5.960 16.838 1.00 54.44 204 PRO A N 1
ATOM 1687 C CA . PRO A 1 204 ? -8.222 6.460 15.469 1.00 54.44 204 PRO A CA 1
ATOM 1688 C C . PRO A 1 204 ? -9.537 6.874 14.783 1.00 54.44 204 PRO A C 1
ATOM 1690 O O . PRO A 1 204 ? -9.513 7.418 13.683 1.00 54.44 204 PRO A O 1
ATOM 1693 N N . PHE A 1 205 ? -10.681 6.649 15.433 1.00 64.00 205 PHE A N 1
ATOM 1694 C CA . PHE A 1 205 ? -12.025 6.950 14.943 1.00 64.00 205 PHE A CA 1
ATOM 1695 C C . PHE A 1 205 ? -12.796 7.882 15.883 1.00 64.00 205 PHE A C 1
ATOM 1697 O O . PHE A 1 205 ? -12.551 7.961 17.091 1.00 64.00 205 PHE A O 1
ATOM 1704 N N . LYS A 1 206 ? -13.781 8.591 15.326 1.00 68.19 206 LYS A N 1
ATOM 1705 C CA . LYS A 1 206 ? -14.604 9.530 16.091 1.00 68.19 206 LYS A CA 1
ATOM 1706 C C . LYS A 1 206 ? -15.631 8.785 16.953 1.00 68.19 206 LYS A C 1
ATOM 1708 O O . LYS A 1 206 ? -16.536 8.134 16.429 1.00 68.19 206 LYS A O 1
ATOM 1713 N N . TYR A 1 207 ? -15.545 8.950 18.271 1.00 73.88 207 TYR A N 1
ATOM 1714 C CA . TYR A 1 207 ? -16.569 8.500 19.219 1.00 73.88 207 TYR A CA 1
ATOM 1715 C C . TYR A 1 207 ? -17.430 9.675 19.704 1.00 73.88 207 TYR A C 1
ATOM 1717 O O . TYR A 1 207 ? -17.001 10.828 19.678 1.00 73.88 207 TYR A O 1
ATOM 1725 N N . GLU A 1 208 ? -18.670 9.389 20.100 1.00 78.44 208 GLU A N 1
ATOM 1726 C CA . GLU A 1 208 ? -19.620 10.403 20.577 1.00 78.44 208 GLU A CA 1
ATOM 1727 C C . GLU A 1 208 ? -19.632 10.506 22.097 1.00 78.44 208 GLU A C 1
ATOM 1729 O O . GLU A 1 208 ? -19.639 11.605 22.645 1.00 78.44 208 GLU A O 1
ATOM 1734 N N . LYS A 1 209 ? -19.651 9.357 22.774 1.00 81.69 209 LYS A N 1
ATOM 1735 C CA . LYS A 1 209 ? -19.745 9.276 24.229 1.00 81.69 209 LYS A CA 1
ATOM 1736 C C . LYS A 1 209 ? -19.212 7.954 24.756 1.00 81.69 209 LYS A C 1
ATOM 1738 O O . LYS A 1 209 ? -19.073 6.987 24.006 1.00 81.69 209 LYS A O 1
ATOM 1743 N N . ILE A 1 210 ? -18.935 7.933 26.053 1.00 82.88 210 ILE A N 1
ATOM 1744 C CA . ILE A 1 210 ? -18.500 6.752 26.794 1.00 82.88 210 ILE A CA 1
ATOM 1745 C C . ILE A 1 210 ? -19.529 6.511 27.888 1.00 82.88 210 ILE A C 1
ATOM 1747 O O . ILE A 1 210 ? -19.881 7.440 28.614 1.00 82.88 210 ILE A O 1
ATOM 1751 N N . CYS A 1 211 ? -20.020 5.283 27.996 1.00 83.88 211 CYS A N 1
ATOM 1752 C CA . CYS A 1 211 ? -21.045 4.911 28.959 1.00 83.88 211 CYS A CA 1
ATOM 1753 C C . CYS A 1 211 ? -20.573 3.752 29.837 1.00 83.88 211 CYS A C 1
ATOM 1755 O O . CYS A 1 211 ? -19.910 2.840 29.352 1.00 83.88 211 CYS A O 1
ATOM 1757 N N . LYS A 1 212 ? -20.931 3.745 31.120 1.00 82.94 212 LYS A N 1
ATOM 1758 C CA . LYS A 1 212 ? -20.723 2.584 31.991 1.00 82.94 212 LYS A CA 1
ATOM 1759 C C . LYS A 1 212 ? -21.844 1.574 31.764 1.00 82.94 212 LYS A C 1
ATOM 1761 O O . LYS A 1 212 ? -23.014 1.943 31.776 1.00 82.94 212 LYS A O 1
ATOM 1766 N N . VAL A 1 213 ? -21.494 0.307 31.566 1.00 81.38 213 VAL A N 1
ATOM 1767 C CA . VAL A 1 213 ? -22.460 -0.766 31.298 1.00 81.38 213 VAL A CA 1
ATOM 1768 C C . VAL A 1 213 ? -22.131 -2.048 32.046 1.00 81.38 213 VAL A C 1
ATOM 1770 O O . VAL A 1 213 ? -20.980 -2.309 32.397 1.00 81.38 213 VAL A O 1
ATOM 1773 N N . LEU A 1 214 ? -23.163 -2.861 32.259 1.00 81.88 214 LEU A N 1
ATOM 1774 C CA . LEU A 1 214 ? -23.032 -4.259 32.650 1.00 81.88 214 LEU A CA 1
ATOM 1775 C C . LEU A 1 214 ? -23.156 -5.137 31.408 1.00 81.88 214 LEU A C 1
ATOM 1777 O O . LEU A 1 214 ? -24.107 -5.012 30.629 1.00 81.88 214 LEU A O 1
ATOM 1781 N N . VAL A 1 215 ? -22.178 -6.017 31.234 1.00 74.69 215 VAL A N 1
ATOM 1782 C CA . VAL A 1 215 ? -22.013 -6.859 30.053 1.00 74.69 215 VAL A CA 1
ATOM 1783 C C . VAL A 1 215 ? -22.109 -8.321 30.470 1.00 74.69 215 VAL A C 1
ATOM 1785 O O . VAL A 1 215 ? -21.433 -8.734 31.410 1.00 74.69 215 VAL A O 1
ATOM 1788 N N . SER A 1 216 ? -22.931 -9.105 29.769 1.00 74.94 216 SER A N 1
ATOM 1789 C CA . SER A 1 216 ? -22.985 -10.564 29.923 1.00 74.94 216 SER A CA 1
ATOM 1790 C C . SER A 1 216 ? -22.786 -11.263 28.573 1.00 74.94 216 SER A C 1
ATOM 1792 O O . SER A 1 216 ? -23.496 -10.997 27.596 1.00 74.94 216 SER A O 1
ATOM 1794 N N . CYS A 1 217 ? -21.791 -12.155 28.518 1.00 63.94 217 CYS A N 1
ATOM 1795 C CA . CYS A 1 217 ? -21.356 -12.860 27.308 1.00 63.94 217 CYS A CA 1
ATOM 1796 C C . CYS A 1 217 ? -21.921 -14.290 27.244 1.00 63.94 217 CYS A C 1
ATOM 1798 O O . CYS A 1 217 ? -21.183 -15.265 27.413 1.00 63.94 217 CYS A O 1
ATOM 1800 N N . GLY A 1 218 ? -23.218 -14.417 26.961 1.00 55.22 218 GLY A N 1
ATOM 1801 C CA . GLY A 1 218 ? -23.902 -15.698 26.741 1.00 55.22 218 GLY A CA 1
ATOM 1802 C C . GLY A 1 218 ? -24.741 -16.181 27.928 1.00 55.22 218 GLY A C 1
ATOM 1803 O O . GLY A 1 218 ? -24.631 -15.673 29.042 1.00 55.22 218 GLY A O 1
ATOM 1804 N N . ALA A 1 219 ? -25.609 -17.165 27.678 1.00 43.00 219 ALA A N 1
ATOM 1805 C CA . ALA A 1 219 ? -26.519 -17.702 28.687 1.00 43.00 219 ALA A CA 1
ATOM 1806 C C . ALA A 1 219 ? -25.739 -18.344 29.851 1.00 43.00 219 ALA A C 1
ATOM 1808 O O . ALA A 1 219 ? -24.992 -19.299 29.646 1.00 43.00 219 ALA A O 1
ATOM 1809 N N . GLY A 1 220 ? -25.914 -17.809 31.064 1.00 51.31 220 GLY A N 1
ATOM 1810 C CA . GLY A 1 220 ? -25.338 -18.356 32.298 1.00 51.31 220 GLY A CA 1
ATOM 1811 C C . GLY A 1 220 ? -23.963 -17.815 32.709 1.00 51.31 220 GLY A C 1
ATOM 1812 O O . GLY A 1 220 ? -23.411 -18.317 33.683 1.00 51.31 220 GLY A O 1
ATOM 1813 N N . LYS A 1 221 ? -23.397 -16.811 32.018 1.00 60.22 221 LYS A N 1
ATOM 1814 C CA . LYS A 1 221 ? -22.148 -16.159 32.460 1.00 60.22 221 LYS A CA 1
ATOM 1815 C C . LYS A 1 221 ? -22.413 -14.969 33.380 1.00 60.22 221 LYS A C 1
ATOM 1817 O O . LYS A 1 221 ? -23.339 -14.191 33.142 1.00 60.22 221 LYS A O 1
ATOM 1822 N N . GLU A 1 222 ? -21.560 -14.815 34.392 1.00 67.62 222 GLU A N 1
ATOM 1823 C CA . GLU A 1 222 ? -21.590 -13.679 35.315 1.00 67.62 222 GLU A CA 1
ATOM 1824 C C . GLU A 1 222 ? -21.415 -12.353 34.567 1.00 67.62 222 GLU A C 1
ATOM 1826 O O . GLU A 1 222 ? -20.563 -12.214 33.683 1.00 67.62 222 GLU A O 1
ATOM 1831 N N . SER A 1 223 ? -22.252 -11.379 34.919 1.00 77.31 223 SER A N 1
ATOM 1832 C CA . SER A 1 223 ? -22.161 -10.027 34.382 1.00 77.31 223 SER A CA 1
ATOM 1833 C C . SER A 1 223 ? -20.963 -9.302 34.985 1.00 77.31 223 SER A C 1
ATOM 1835 O O . SER A 1 223 ? -20.759 -9.340 36.197 1.00 77.31 223 SER A O 1
ATOM 1837 N N . TYR A 1 224 ? -20.215 -8.574 34.163 1.00 75.00 224 TYR A N 1
ATOM 1838 C CA . TYR A 1 224 ? -19.113 -7.724 34.618 1.00 75.00 224 TYR A CA 1
ATOM 1839 C C . TYR A 1 224 ? -19.296 -6.287 34.139 1.00 75.00 224 TYR A C 1
ATOM 1841 O O . TYR A 1 224 ? -20.009 -6.001 33.174 1.00 75.00 224 TYR A O 1
ATOM 1849 N N . PHE A 1 225 ? -18.650 -5.364 34.847 1.00 79.56 225 PHE A N 1
ATOM 1850 C CA . PHE A 1 225 ? -18.634 -3.959 34.470 1.00 79.56 225 PHE A CA 1
ATOM 1851 C C . PHE A 1 225 ? -17.675 -3.722 33.307 1.00 79.56 225 PHE A C 1
ATOM 1853 O O . PHE A 1 225 ? -16.529 -4.168 33.340 1.00 79.56 225 PHE A O 1
ATOM 1860 N N . ALA A 1 226 ? -18.134 -2.968 32.314 1.00 76.75 226 ALA A N 1
ATOM 1861 C CA . ALA A 1 226 ? -17.318 -2.490 31.210 1.00 76.75 226 ALA A CA 1
ATOM 1862 C C . ALA A 1 226 ? -17.688 -1.046 30.847 1.00 76.75 226 ALA A C 1
ATOM 1864 O O . ALA A 1 226 ? -18.746 -0.532 31.222 1.00 76.75 226 ALA A O 1
ATOM 1865 N N . TYR A 1 227 ? -16.820 -0.397 30.079 1.00 79.12 227 TYR A N 1
ATOM 1866 C CA . TYR A 1 227 ? -17.097 0.897 29.466 1.00 79.12 227 TYR A CA 1
ATOM 1867 C C . TYR A 1 227 ? -17.467 0.710 27.995 1.00 79.12 227 TYR A C 1
ATOM 1869 O O . TYR A 1 227 ? -16.693 0.155 27.225 1.00 79.12 227 TYR A O 1
ATOM 1877 N N . ALA A 1 228 ? -18.638 1.187 27.584 1.00 79.44 228 ALA A N 1
ATOM 1878 C CA . ALA A 1 228 ? -19.073 1.212 26.196 1.00 79.44 228 ALA A CA 1
ATOM 1879 C C . ALA A 1 228 ? -18.679 2.531 25.527 1.00 79.44 228 ALA A C 1
ATOM 1881 O O . ALA A 1 228 ? -19.183 3.594 25.884 1.00 79.44 228 ALA A O 1
ATOM 1882 N N . VAL A 1 229 ? -17.809 2.463 24.525 1.00 80.56 229 VAL A N 1
ATOM 1883 C CA . VAL A 1 229 ? -17.488 3.585 23.640 1.00 80.56 229 VAL A CA 1
ATOM 1884 C C . VAL A 1 229 ? -18.478 3.575 22.477 1.00 80.56 229 VAL A C 1
ATOM 1886 O O . VAL A 1 229 ? -18.508 2.636 21.677 1.00 80.56 229 VAL A O 1
ATOM 1889 N N . VAL A 1 230 ? -19.297 4.624 22.387 1.00 79.38 230 VAL A N 1
ATOM 1890 C CA . VAL A 1 230 ? -20.321 4.772 21.348 1.00 79.38 230 VAL A CA 1
ATOM 1891 C C . VAL A 1 230 ? -19.721 5.465 20.133 1.00 79.38 230 VAL A C 1
ATOM 1893 O O . VAL A 1 230 ? -19.287 6.616 20.211 1.00 79.38 230 VAL A O 1
ATOM 1896 N N . ILE A 1 231 ? -19.716 4.770 19.001 1.00 76.25 231 ILE A N 1
ATOM 1897 C CA . ILE A 1 231 ? -19.076 5.219 17.762 1.00 76.25 231 ILE A CA 1
ATOM 1898 C C . ILE A 1 231 ? -20.132 5.652 16.747 1.00 76.25 231 ILE A C 1
ATOM 1900 O O . ILE A 1 231 ? -21.209 5.060 16.659 1.00 76.25 231 ILE A O 1
ATOM 1904 N N . SER A 1 232 ? -19.809 6.676 15.959 1.00 71.38 232 SER A N 1
ATOM 1905 C CA . SER A 1 232 ? -20.632 7.147 14.839 1.00 71.38 232 SER A CA 1
ATOM 1906 C C . SER A 1 232 ? -20.999 6.015 13.863 1.00 71.38 232 SER A C 1
ATOM 1908 O O . SER A 1 232 ? -20.175 5.158 13.552 1.00 71.38 232 SER A O 1
ATOM 1910 N N . GLU A 1 233 ? -22.218 6.036 13.309 1.00 65.06 233 GLU A N 1
ATOM 1911 C CA . GLU A 1 233 ? -22.686 5.021 12.345 1.00 65.06 233 GLU A CA 1
ATOM 1912 C C . GLU A 1 233 ? -21.817 4.925 11.081 1.00 65.06 233 GLU A C 1
ATOM 1914 O O . GLU A 1 233 ? -21.719 3.846 10.489 1.00 65.06 233 GLU A O 1
ATOM 1919 N N . LYS A 1 234 ? -21.180 6.041 10.694 1.00 59.09 234 LYS A N 1
ATOM 1920 C CA . LYS A 1 234 ? -20.363 6.170 9.476 1.00 59.09 234 LYS A CA 1
ATOM 1921 C C . LYS A 1 234 ? -19.046 5.396 9.533 1.00 59.09 234 LYS A C 1
ATOM 1923 O O . LYS A 1 234 ? -18.476 5.118 8.485 1.00 59.09 234 LYS A O 1
ATOM 1928 N N . GLU A 1 235 ? -18.566 5.072 10.728 1.00 58.91 235 GLU A N 1
ATOM 1929 C CA . GLU A 1 235 ? -17.289 4.387 10.914 1.00 58.91 235 GLU A CA 1
ATOM 1930 C C . GLU A 1 235 ? -17.465 2.872 10.705 1.00 58.91 235 GLU A C 1
ATOM 1932 O O . GLU A 1 235 ? -18.419 2.242 11.195 1.00 58.91 235 GLU A O 1
ATOM 1937 N N . ASN A 1 236 ? -16.529 2.266 9.976 1.00 56.31 236 ASN A N 1
ATOM 1938 C CA . ASN A 1 236 ? -16.400 0.815 9.885 1.00 56.31 236 ASN A CA 1
ATOM 1939 C C . ASN A 1 236 ? -15.341 0.367 10.888 1.00 56.31 236 ASN A C 1
ATOM 1941 O O . ASN A 1 236 ? -14.198 0.793 10.802 1.00 56.31 236 ASN A O 1
ATOM 1945 N N . LEU A 1 237 ? -15.732 -0.483 11.839 1.00 54.91 237 LEU A N 1
ATOM 1946 C CA . LEU A 1 237 ? -14.814 -1.044 12.827 1.00 54.91 237 LEU A CA 1
ATOM 1947 C C . LEU A 1 237 ? -14.171 -2.310 12.277 1.00 54.91 237 LEU A C 1
ATOM 1949 O O . LEU A 1 237 ? -14.868 -3.306 12.047 1.00 54.91 237 LEU A O 1
ATOM 1953 N N . TYR A 1 238 ? -12.852 -2.268 12.123 1.00 54.25 238 TYR A N 1
ATOM 1954 C CA . TYR A 1 238 ? -12.017 -3.444 11.926 1.00 54.25 238 TYR A CA 1
ATOM 1955 C C . TYR A 1 238 ? -11.328 -3.773 13.252 1.00 54.25 238 TYR A C 1
ATOM 1957 O O . TYR A 1 238 ? -10.883 -2.875 13.963 1.00 54.25 238 TYR A O 1
ATOM 1965 N N . GLY A 1 239 ? -11.239 -5.054 13.620 1.00 50.88 239 GLY A N 1
ATOM 1966 C CA . GLY A 1 239 ? -10.626 -5.435 14.899 1.00 50.88 239 GLY A CA 1
ATOM 1967 C C . GLY A 1 239 ? -9.158 -4.997 15.018 1.00 50.88 239 GLY A C 1
ATOM 1968 O O . GLY A 1 239 ? -8.702 -4.716 16.125 1.00 50.88 239 GLY A O 1
ATOM 1969 N N . CYS A 1 240 ? -8.447 -4.842 13.891 1.00 50.00 240 CYS A N 1
ATOM 1970 C CA . CYS A 1 240 ? -7.114 -4.228 13.830 1.00 50.00 240 CYS A CA 1
ATOM 1971 C C . CYS A 1 240 ? -7.077 -2.821 14.464 1.00 50.00 240 CYS A C 1
ATOM 1973 O O . CYS A 1 240 ? -6.152 -2.516 15.216 1.00 50.00 240 CYS A O 1
ATOM 1975 N N . ASP A 1 241 ? -8.092 -1.985 14.215 1.00 49.53 241 ASP A N 1
ATOM 1976 C CA . ASP A 1 241 ? -8.165 -0.608 14.733 1.00 49.53 241 ASP A CA 1
ATOM 1977 C C . ASP A 1 241 ? -8.397 -0.581 16.252 1.00 49.53 241 ASP A C 1
ATOM 1979 O O . ASP A 1 241 ? -7.965 0.343 16.945 1.00 49.53 241 ASP A O 1
ATOM 1983 N N . CYS A 1 242 ? -9.046 -1.623 16.784 1.00 52.12 242 CYS A N 1
ATOM 1984 C CA . CYS A 1 242 ? -9.217 -1.835 18.220 1.00 52.12 242 CYS A CA 1
ATOM 1985 C C . CYS A 1 242 ? -7.914 -2.323 18.886 1.00 52.12 242 CYS A C 1
ATOM 1987 O O . CYS A 1 242 ? -7.611 -1.890 19.997 1.00 52.12 242 CYS A O 1
ATOM 1989 N N . LEU A 1 243 ? -7.112 -3.158 18.205 1.00 50.09 243 LEU A N 1
ATOM 1990 C CA . LEU A 1 243 ? -5.820 -3.656 18.704 1.00 50.09 243 LEU A CA 1
ATOM 1991 C C . LEU A 1 243 ? -4.660 -2.653 18.593 1.00 50.09 243 LEU A C 1
ATOM 1993 O O . LEU A 1 243 ? -3.703 -2.740 19.359 1.00 50.09 243 LEU A O 1
ATOM 1997 N N . LEU A 1 244 ? -4.694 -1.692 17.668 1.00 46.19 244 LEU A N 1
ATOM 1998 C CA . LEU A 1 244 ? -3.583 -0.745 17.475 1.00 46.19 244 LEU A CA 1
ATOM 1999 C C . LEU A 1 244 ? -3.305 0.132 18.715 1.00 46.19 244 LEU A C 1
ATOM 2001 O O . LEU A 1 244 ? -2.179 0.585 18.922 1.00 46.19 244 LEU A O 1
ATOM 2005 N N . ASN A 1 245 ? -4.291 0.290 19.604 1.00 45.34 245 ASN A N 1
ATOM 2006 C CA . ASN A 1 245 ? -4.129 0.978 20.889 1.00 45.34 245 ASN A CA 1
ATOM 2007 C C . ASN A 1 245 ? -3.296 0.207 21.930 1.00 45.34 245 ASN A C 1
ATOM 2009 O O . ASN A 1 245 ? -2.776 0.809 22.868 1.00 45.34 245 ASN A O 1
ATOM 2013 N N . VAL A 1 246 ? -3.121 -1.101 21.745 1.00 41.88 246 VAL A N 1
ATOM 2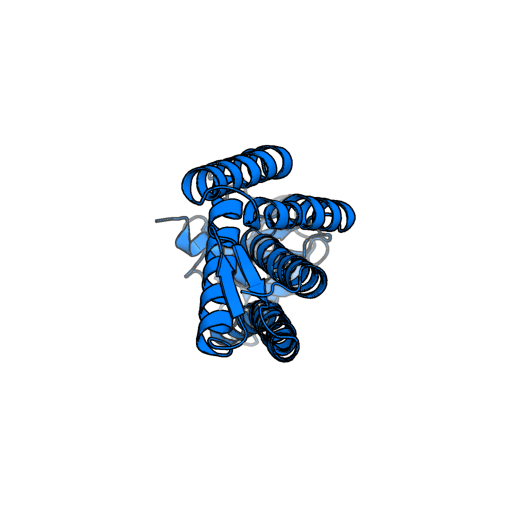014 C CA . VAL A 1 246 ? -2.376 -2.001 22.645 1.00 41.88 246 VAL A CA 1
ATOM 2015 C C . VAL A 1 246 ? -0.884 -1.735 22.579 1.00 41.88 246 VAL A C 1
ATOM 2017 O O . VAL A 1 246 ? -0.184 -1.766 23.589 1.00 41.88 246 VAL A O 1
ATOM 2020 N N . PHE A 1 247 ? -0.392 -1.464 21.372 1.00 36.50 247 PHE A N 1
ATOM 2021 C CA . PHE A 1 247 ? 1.037 -1.333 21.111 1.00 36.50 247 PHE A CA 1
ATOM 2022 C C . PHE A 1 247 ? 1.534 0.110 21.214 1.00 36.50 247 PHE A C 1
ATOM 2024 O O . PHE A 1 247 ? 2.731 0.321 21.371 1.00 36.50 247 PHE A O 1
ATOM 2031 N N . LEU A 1 248 ? 0.633 1.098 21.188 1.00 34.34 248 LEU A N 1
ATOM 2032 C CA . LEU A 1 248 ? 0.970 2.521 21.325 1.00 34.34 248 LEU A CA 1
ATOM 2033 C C . LEU A 1 248 ? 0.927 3.034 22.778 1.00 34.34 248 LEU A C 1
ATOM 2035 O O . LEU A 1 248 ? 1.149 4.220 23.006 1.00 34.34 248 LEU A O 1
ATOM 2039 N N . ARG A 1 249 ? 0.635 2.164 23.758 1.00 32.66 249 ARG A N 1
ATOM 2040 C CA . ARG A 1 249 ? 0.588 2.483 25.200 1.00 32.66 249 ARG A CA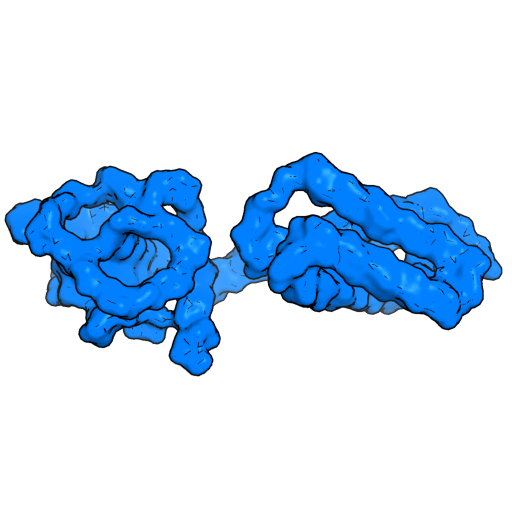 1
ATOM 2041 C C . ARG A 1 249 ? 1.761 1.921 26.020 1.00 32.66 249 ARG A C 1
ATOM 2043 O O . ARG A 1 249 ? 1.657 1.871 27.245 1.00 32.66 249 ARG A O 1
ATOM 2050 N N . ARG A 1 250 ? 2.856 1.506 25.377 1.00 31.78 250 ARG A N 1
ATOM 2051 C CA . ARG A 1 250 ? 4.134 1.298 26.075 1.00 31.78 250 ARG A CA 1
ATOM 2052 C C . ARG A 1 250 ? 4.977 2.559 26.033 1.00 31.78 250 ARG A C 1
ATOM 2054 O O . ARG A 1 250 ? 5.107 3.120 24.925 1.00 31.78 250 ARG A O 1
#

Radius of gyration: 24.22 Å; chains: 1; bounding box: 58×36×60 Å

Sequence (250 aa):
MKIYLDLSFINLILVNLGGLHLGKKVIVREEKFYRSVILVVFLSFRLVYVYFNPILSYTLSILLDTLIFVIFYRKEFFKHLILYYSYLSICTFFEHLMFKDETAIRNGVFVISEPIGAWVYLIDLVLYFSVDLSILIVDRLFHLKDFKMDVLLSSGTISRQVKAYYDSGNTMTIEKSPVIFVKKGAFDFTKKDEVYVPVPLNIPFKYEKICKVLVSCGAGKESYFAYAVVISEKENLYGCDCLLNVFLRR

Secondary structure (DSSP, 8-state):
----HHHHHHHHHHHHHHHHHHHHHHTT----HHHHHHHHHHHHGGGGGGGS-HHHHHHHHHHHHHHHHHHHHGGGHHHHHHHHHHHHHHHHHHHHHHSTTTEEEETTEEEE-SGGGGGHHHHHHHHHHHHHHHHHHHHHHTTTTTTEEEEEEEETTEEEEEEEEE--SSS-EETTEEEEEEETTSS---GGGB---SS----SS-EEEEEEEEEE-STTPPPEEEEEEEE-TTPPPPHHHHHHHHHTT-

Foldseek 3Di:
DAFDLVLLLVLQLLLLLLLQLLLCVVVVDDDDPVLSVVLSVQLSVLSVLLPPDLVVSVVCNVVSLLVSLCVPVPPCSVVSSVSSVVSSVVLLVVLCVVCVPQWDQRSNRITGRHPVSSCSVVSSVVSSVVSVVVVVVCCVVVVQVVLQAFKFKDDDHDTDTFGKRWDPLLADAQVSATEIEHEPPRDDADPVQFDDRPDPDPQPADFDTKGWIWIDHDPPGDTDIYIYTYGYPPDDDGSVSVRVSRVVPD

pLDDT: mean 77.95, std 15.4, range [31.78, 94.69]